Protein AF-A0A2N8K9J3-F1 (afdb_monomer)

Foldseek 3Di:
DDPVVVVVVVVVVVVVVVVLVCCLAPPALVDWGQDPVGTDHRPNVVVNVVVVVVCVVCPCPVVVVVVVVVVVVVVVVVVVVVVVVVVVVVVVVVVVVVVVVVVCVVVVVVVVVVVVVVVVVVVVLVVQQPDDPDCVPVPQWDWDQDPVNRHIDTDGQPWQWKKWAWAADPVRPDIDIDIDRPDDDDNVRGPDMDTDGSWDWDQDPNDTDIDD

Mean predicted aligned error: 13.0 Å

pLDDT: mean 92.21, std 6.37, range [63.03, 98.75]

Radius of gyration: 64.45 Å; Cα contacts (8 Å, |Δi|>4): 180; chains: 1; bounding box: 111×45×166 Å

Nearest PDB structures (foldseek):
  4g5a-assembly1_B  TM=2.002E-01  e=5.999E+00  Bacteroides thetaiotaomicron VPI-5482

Secondary structure (DSSP, 8-state):
--HHHHHHHHHHHHHHHHHHHHHHHH--TT-EEEETTEEEE-HHHHHHHHHHHHHHHHTTHHHHHHHHHHHHHHHHHHHHHHHHHHHHHHHHHHHHHHHHHHHHHHHHHHHHHHHHHHHHHHHHHHHHHT--S--TT-TTEEEEE-TTSS-EEEEE----PEEEEEEE-TTSSSEEEEEESSS---GGGSSEEEEESS-EEEEETTEEEEE-

Sequence (212 aa):
MSLQTDLHQAVAQVTADSALLHTIVHGTAAQTVTTQGGAVATVAKLLADADARINLAADGLLAQSQAAAQDALTSAELAASEADRAQASADQGVADTTAVLNQVQSSGNQILVDAEDVLQQVIARLLAVGLPDSLIGARGMLLKVKVDESGYELVHTAALPRFYGFALSSDGSELLVTEGRDANFNAQDFLAWTLAEGVTFALHQNALEVQL

Organism: NCBI:txid1389932

InterPro domains:
  IPR058969 Putative phage tail fibre, N-terminal domain [PF26208] (5-50)

Solvent-accessible surface area (backbone atoms only — not comparable to full-atom values): 12106 Å² total; per-residue (Å²): 139,51,74,68,59,54,50,52,52,50,52,52,50,52,52,52,53,47,52,52,50,50,42,30,65,70,35,48,58,86,37,67,45,81,48,99,91,43,78,39,66,7,54,39,17,53,50,50,55,46,51,53,52,50,53,62,70,52,56,62,50,64,60,52,52,50,50,55,51,52,53,50,51,53,52,50,54,51,51,51,56,48,51,55,52,51,50,53,53,50,53,50,52,53,52,52,51,50,52,50,51,53,49,50,52,53,51,52,53,48,52,54,52,52,52,50,53,52,50,52,51,50,52,52,51,51,60,62,28,41,68,71,98,65,72,82,87,49,75,56,48,43,85,40,71,40,96,83,67,67,30,40,41,80,40,80,45,91,41,71,52,32,42,38,33,34,29,64,42,99,82,64,82,44,83,42,80,49,74,52,69,92,68,92,78,64,73,86,76,28,82,44,70,50,68,38,56,53,47,46,80,45,75,58,95,88,39,86,43,80,46,111

Structure (mmC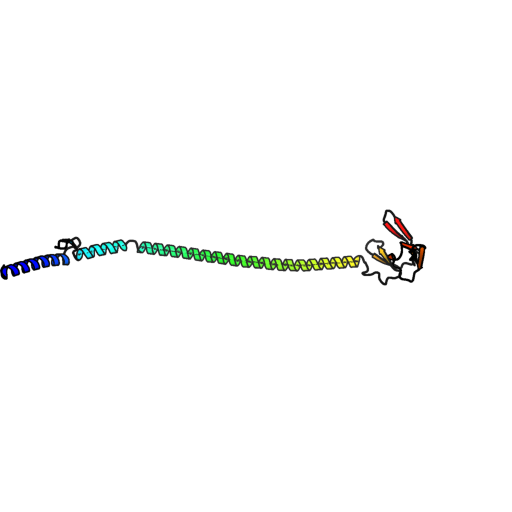IF, N/CA/C/O backbone):
data_AF-A0A2N8K9J3-F1
#
_entry.id   AF-A0A2N8K9J3-F1
#
loop_
_atom_site.group_PDB
_atom_site.id
_atom_site.type_symbol
_atom_site.label_atom_id
_atom_site.label_alt_id
_atom_site.label_comp_id
_atom_s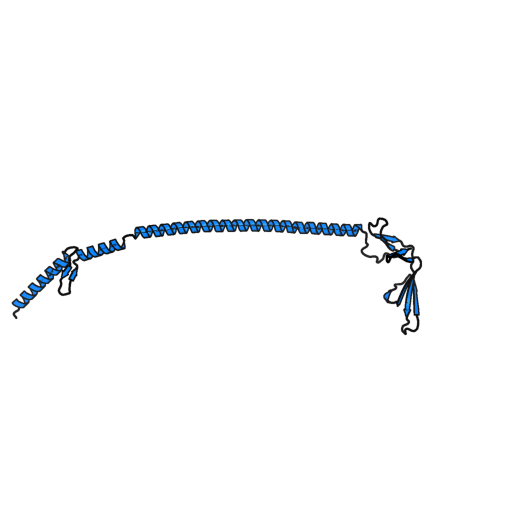ite.label_asym_id
_atom_site.label_entity_id
_atom_site.label_seq_id
_atom_site.pdbx_PDB_ins_code
_atom_site.Cartn_x
_atom_site.Cartn_y
_atom_site.Cartn_z
_atom_site.occupancy
_atom_site.B_iso_or_equiv
_atom_site.auth_seq_id
_atom_site.auth_comp_id
_atom_site.auth_asym_id
_atom_site.auth_atom_id
_atom_site.pdbx_PDB_model_num
ATOM 1 N N . MET A 1 1 ? -29.197 -23.949 105.036 1.00 63.03 1 MET A N 1
ATOM 2 C CA . MET A 1 1 ? -30.196 -23.505 104.041 1.00 63.03 1 MET A CA 1
ATOM 3 C C . MET A 1 1 ? -31.256 -24.585 103.930 1.00 63.03 1 MET A C 1
ATOM 5 O O . MET A 1 1 ? -30.899 -25.748 104.085 1.00 63.03 1 MET A O 1
ATOM 9 N N . SER A 1 2 ? -32.534 -24.225 103.796 1.00 88.50 2 SER A N 1
ATOM 10 C CA . SER A 1 2 ? -33.630 -25.193 103.648 1.00 88.50 2 SER A CA 1
ATOM 11 C C . SER A 1 2 ? -34.074 -25.263 102.185 1.00 88.50 2 SER A C 1
ATOM 13 O O . SER A 1 2 ? -33.990 -24.265 101.473 1.00 88.50 2 SER A O 1
ATOM 15 N N . LEU A 1 3 ? -34.623 -26.407 101.764 1.00 86.94 3 LEU A N 1
ATOM 16 C CA . LEU A 1 3 ? -35.218 -26.602 100.429 1.00 86.94 3 LEU A CA 1
ATOM 17 C C . LEU A 1 3 ? -36.220 -25.501 100.047 1.00 86.94 3 LEU A C 1
ATOM 19 O O . LEU A 1 3 ? -36.344 -25.141 98.881 1.00 86.94 3 LEU A O 1
ATOM 23 N N . GLN A 1 4 ? -36.927 -24.948 101.032 1.00 88.88 4 GLN A N 1
ATOM 24 C CA . GLN A 1 4 ? -37.878 -23.863 100.823 1.00 88.88 4 GLN A CA 1
ATOM 25 C C . GLN A 1 4 ? -37.174 -22.541 100.478 1.00 88.88 4 GLN A C 1
ATOM 27 O O . GLN A 1 4 ? -37.638 -21.816 99.602 1.00 88.88 4 GLN A O 1
ATOM 32 N N . THR A 1 5 ? -36.045 -22.233 101.126 1.00 89.69 5 THR A N 1
ATOM 33 C CA . THR A 1 5 ? -35.224 -21.053 100.810 1.00 89.69 5 THR A CA 1
ATOM 34 C C . THR A 1 5 ? -34.628 -21.153 99.407 1.00 89.69 5 THR A C 1
ATOM 36 O O . THR A 1 5 ? -34.716 -20.191 98.647 1.00 89.69 5 THR A O 1
ATOM 39 N N . ASP A 1 6 ? -34.105 -22.323 99.041 1.00 90.19 6 ASP A N 1
ATOM 40 C CA . ASP A 1 6 ? -33.483 -22.547 97.732 1.00 90.19 6 ASP A CA 1
ATOM 41 C C . ASP A 1 6 ? -34.524 -22.470 96.600 1.00 90.19 6 ASP A C 1
ATOM 43 O O . ASP A 1 6 ? -34.287 -21.844 95.566 1.00 90.19 6 ASP A O 1
ATOM 47 N N . LEU A 1 7 ? -35.725 -23.025 96.817 1.00 91.75 7 LEU A N 1
ATOM 48 C CA . LEU A 1 7 ? -36.831 -22.937 95.860 1.00 91.75 7 LEU A CA 1
ATOM 49 C C . LEU A 1 7 ? -37.307 -21.491 95.664 1.00 91.75 7 LEU A C 1
ATOM 51 O O . LEU A 1 7 ? -37.537 -21.068 94.532 1.00 91.75 7 LEU A O 1
ATOM 55 N N . HIS A 1 8 ? -37.421 -20.711 96.743 1.00 92.75 8 HIS A N 1
ATOM 56 C CA . HIS A 1 8 ? -37.777 -19.294 96.643 1.00 92.75 8 HIS A CA 1
ATOM 57 C C . HIS A 1 8 ? -36.731 -18.484 95.866 1.00 92.75 8 HIS A C 1
ATOM 59 O O . HIS A 1 8 ? -37.106 -17.647 95.045 1.00 92.75 8 HIS A O 1
ATOM 65 N N . GLN A 1 9 ? -35.440 -18.745 96.084 1.00 93.00 9 GLN A N 1
ATOM 66 C CA . GLN A 1 9 ? -34.359 -18.089 95.343 1.00 93.00 9 GLN A CA 1
ATOM 67 C C . GLN A 1 9 ? -34.369 -18.469 93.857 1.00 93.00 9 GLN A C 1
ATOM 69 O O . GLN A 1 9 ? -34.248 -17.592 93.005 1.00 93.00 9 GLN A O 1
ATOM 74 N N . ALA A 1 10 ? -34.591 -19.745 93.534 1.00 93.00 10 ALA A N 1
ATOM 75 C CA . ALA A 1 10 ? -34.689 -20.209 92.152 1.00 93.00 10 ALA A CA 1
ATOM 76 C C . ALA A 1 10 ? -35.885 -19.589 91.409 1.00 93.00 10 ALA A C 1
ATOM 78 O O . ALA A 1 10 ? -35.738 -19.125 90.280 1.00 93.00 10 ALA A O 1
ATOM 79 N N . VAL A 1 11 ? -37.061 -19.520 92.045 1.00 95.38 11 VAL A N 1
ATOM 80 C CA . VAL A 1 11 ? -38.250 -18.880 91.454 1.00 95.38 11 VAL A CA 1
ATOM 81 C C . VAL A 1 11 ? -38.026 -17.383 91.248 1.00 95.38 11 VAL A C 1
ATOM 83 O O . VAL A 1 11 ? -38.392 -16.853 90.198 1.00 95.38 11 VAL A O 1
ATOM 86 N N . ALA A 1 12 ? -37.395 -16.700 92.208 1.00 93.75 12 ALA A N 1
ATOM 87 C CA . ALA A 1 12 ? -37.050 -15.288 92.069 1.00 93.75 12 ALA A CA 1
ATOM 88 C C . ALA A 1 12 ? -36.091 -15.051 90.890 1.00 93.75 12 ALA A C 1
ATOM 90 O O . ALA A 1 12 ? -36.326 -14.145 90.091 1.00 93.75 12 ALA A O 1
ATOM 91 N N . GLN A 1 13 ? -35.076 -15.907 90.734 1.00 92.94 13 GLN A N 1
ATOM 92 C CA . GLN A 1 13 ? -34.130 -15.837 89.622 1.00 92.94 13 GLN A CA 1
ATOM 93 C C . GLN A 1 13 ? -34.813 -16.082 88.269 1.00 92.94 13 GLN A C 1
ATOM 95 O O . GLN A 1 13 ? -34.686 -15.264 87.365 1.00 92.94 13 GLN A O 1
ATOM 100 N N . VAL A 1 14 ? -35.614 -17.145 88.140 1.00 95.00 14 VAL A N 1
ATOM 101 C CA . VAL A 1 14 ? -36.346 -17.453 86.896 1.00 95.00 14 VAL A CA 1
ATOM 102 C C . VAL A 1 14 ? -37.336 -16.346 86.535 1.00 95.00 14 VAL A C 1
ATOM 104 O O . VAL A 1 14 ? -37.491 -16.019 85.360 1.00 95.00 14 VAL A O 1
ATOM 107 N N . THR A 1 15 ? -37.993 -15.742 87.527 1.00 95.50 15 THR A N 1
ATOM 108 C CA . THR A 1 15 ? -38.916 -14.620 87.302 1.00 95.50 15 THR A CA 1
ATOM 109 C C . THR A 1 15 ? -38.166 -13.390 86.789 1.00 95.50 15 THR A C 1
ATOM 111 O O . THR A 1 15 ? -38.611 -12.758 85.831 1.00 95.50 15 THR A O 1
ATOM 114 N N . ALA A 1 16 ? -37.007 -13.079 87.380 1.00 93.44 16 ALA A N 1
ATOM 115 C CA . ALA A 1 16 ? -36.148 -11.986 86.934 1.00 93.44 16 ALA A CA 1
ATOM 116 C C . ALA A 1 16 ? -35.622 -12.218 85.507 1.00 93.44 16 ALA A C 1
ATOM 118 O O . ALA A 1 16 ? -35.751 -11.341 84.653 1.00 93.44 16 ALA A O 1
ATOM 119 N N . ASP A 1 17 ? -35.117 -13.416 85.213 1.00 94.50 17 ASP A N 1
ATOM 120 C CA . ASP A 1 17 ? -34.593 -13.758 83.887 1.00 94.50 17 ASP A CA 1
ATOM 121 C C . ASP A 1 17 ? -35.707 -13.794 82.824 1.00 94.50 17 ASP A C 1
ATOM 123 O O . ASP A 1 17 ? -35.512 -13.328 81.700 1.00 94.50 17 ASP A O 1
ATOM 127 N N . SER A 1 18 ? -36.913 -14.250 83.184 1.00 95.12 18 SER A N 1
ATOM 128 C CA . SER A 1 18 ? -38.083 -14.230 82.292 1.00 95.12 18 SER A CA 1
ATOM 129 C C . SER A 1 18 ? -38.539 -12.807 81.965 1.00 95.12 18 SER A C 1
ATOM 131 O O . SER A 1 18 ? -38.939 -12.541 80.833 1.00 95.12 18 SER A O 1
ATOM 133 N N . ALA A 1 19 ? -38.449 -11.871 82.915 1.00 94.75 19 ALA A N 1
ATOM 134 C CA . ALA A 1 19 ? -38.747 -10.461 82.667 1.00 94.75 19 ALA A CA 1
ATOM 135 C C . ALA A 1 19 ? -37.713 -9.807 81.730 1.00 94.75 19 ALA A C 1
ATOM 137 O O . ALA A 1 19 ? -38.089 -9.034 80.841 1.00 94.75 19 ALA A O 1
ATOM 138 N N . LEU A 1 20 ? -36.426 -10.154 81.869 1.00 95.88 20 LEU A N 1
ATOM 139 C CA . LEU A 1 20 ? -35.382 -9.727 80.931 1.00 95.88 20 LEU A CA 1
ATOM 140 C C . LEU A 1 20 ? -35.647 -10.280 79.527 1.00 95.88 20 LEU A C 1
ATOM 142 O O . LEU A 1 20 ? -35.646 -9.511 78.568 1.00 95.88 20 LEU A O 1
ATOM 146 N N . LEU A 1 21 ? -35.949 -11.578 79.405 1.00 95.62 21 LEU A N 1
ATOM 147 C CA . LEU A 1 21 ? -36.287 -12.204 78.125 1.00 95.62 21 LEU A CA 1
ATOM 148 C C . LEU A 1 21 ? -37.527 -11.565 77.488 1.00 95.62 21 LEU A C 1
ATOM 150 O O . LEU A 1 21 ? -37.503 -11.230 76.306 1.00 95.62 21 LEU A O 1
ATOM 154 N N . HIS A 1 22 ? -38.588 -11.340 78.266 1.00 96.19 22 HIS A N 1
ATOM 155 C CA . HIS A 1 22 ? -39.794 -10.666 77.787 1.00 96.19 22 HIS A CA 1
ATOM 156 C C . HIS A 1 22 ? -39.470 -9.271 77.237 1.00 96.19 22 HIS A C 1
ATOM 158 O O . HIS A 1 22 ? -39.951 -8.901 76.169 1.00 96.19 22 HIS A O 1
ATOM 164 N N . THR A 1 23 ? -38.589 -8.530 77.911 1.00 96.06 23 THR A N 1
ATOM 165 C CA . THR A 1 23 ? -38.146 -7.204 77.461 1.00 96.06 23 THR A CA 1
ATOM 166 C C . THR A 1 23 ? -37.267 -7.283 76.209 1.00 96.06 23 THR A C 1
ATOM 168 O O . THR A 1 23 ? -37.397 -6.447 75.324 1.00 96.06 23 THR A O 1
ATOM 171 N N . ILE A 1 24 ? -36.404 -8.294 76.079 1.00 96.69 24 ILE A N 1
ATOM 172 C CA . ILE A 1 24 ? -35.606 -8.515 74.861 1.00 96.69 24 ILE A CA 1
ATOM 173 C C . ILE A 1 24 ? -36.522 -8.803 73.660 1.00 96.69 24 ILE A C 1
ATOM 175 O O . ILE A 1 24 ? -36.296 -8.268 72.574 1.00 96.69 24 ILE A O 1
ATOM 179 N N . VAL A 1 25 ? -37.569 -9.612 73.848 1.00 97.19 25 VAL A N 1
ATOM 180 C CA . VAL A 1 25 ? -38.487 -10.019 72.770 1.00 97.19 25 VAL A CA 1
ATOM 181 C C . VAL A 1 25 ? -39.491 -8.919 72.409 1.00 97.19 25 VAL A C 1
ATOM 183 O O . VAL A 1 25 ? -39.726 -8.682 71.227 1.00 97.19 25 VAL A O 1
ATOM 186 N N . HIS A 1 26 ? -40.072 -8.240 73.401 1.00 96.50 26 HIS A N 1
ATOM 187 C CA . HIS A 1 26 ? -41.179 -7.289 73.210 1.00 96.50 26 HIS A CA 1
ATOM 188 C C . HIS A 1 26 ? -40.803 -5.821 73.443 1.00 96.50 26 HIS A C 1
ATOM 190 O O . HIS A 1 26 ? -41.671 -4.948 73.419 1.00 96.50 26 HIS A O 1
ATOM 196 N N . GLY A 1 27 ? -39.528 -5.532 73.695 1.00 95.00 27 GLY A N 1
ATOM 197 C CA . GLY A 1 27 ? -39.041 -4.169 73.862 1.00 95.00 27 GLY A CA 1
ATOM 198 C C . GLY A 1 27 ? -39.009 -3.374 72.553 1.00 95.00 27 GLY A C 1
ATOM 199 O O . GLY A 1 27 ? -39.330 -3.869 71.474 1.00 95.00 27 GLY A O 1
ATOM 200 N N . THR A 1 28 ? -38.629 -2.102 72.643 1.00 97.12 28 THR A N 1
ATOM 201 C CA . THR A 1 28 ? -38.776 -1.142 71.532 1.00 97.12 28 THR A CA 1
ATOM 202 C C . THR A 1 28 ? -37.587 -1.140 70.567 1.00 97.12 28 THR A C 1
ATOM 204 O O . THR A 1 28 ? -36.519 -1.664 70.878 1.00 97.12 28 THR A O 1
ATOM 207 N N . ALA A 1 29 ? -37.737 -0.482 69.411 1.00 96.25 29 ALA A N 1
ATOM 208 C CA . ALA A 1 29 ? -36.708 -0.362 68.369 1.00 96.25 29 ALA A CA 1
ATOM 209 C C . ALA A 1 29 ? -35.451 0.446 68.765 1.00 96.25 29 ALA A C 1
ATOM 211 O O . ALA A 1 29 ? -34.459 0.439 68.045 1.00 96.25 29 ALA A O 1
ATOM 212 N N . ALA A 1 30 ? -35.462 1.134 69.909 1.00 95.62 30 ALA A N 1
ATOM 213 C CA . ALA A 1 30 ? -34.301 1.868 70.423 1.00 95.62 30 ALA A CA 1
ATOM 214 C C . ALA A 1 30 ? -33.690 1.216 71.673 1.00 95.62 30 ALA A C 1
ATOM 216 O O . ALA A 1 30 ? -32.680 1.690 72.189 1.00 95.62 30 ALA A O 1
ATOM 217 N N . GLN A 1 31 ? -34.307 0.148 72.181 1.00 96.56 31 GLN A N 1
ATOM 218 C CA . GLN A 1 31 ? -34.028 -0.363 73.512 1.00 96.56 31 GLN A CA 1
ATOM 219 C C . GLN A 1 31 ? -32.893 -1.390 73.527 1.00 96.56 31 GLN A C 1
ATOM 221 O O . GLN A 1 31 ? -32.781 -2.276 72.679 1.00 96.56 31 GLN A O 1
ATOM 226 N N . THR A 1 32 ? -32.086 -1.293 74.575 1.00 95.88 32 THR A N 1
ATOM 227 C CA . THR A 1 32 ? -31.108 -2.292 74.999 1.00 95.88 32 THR A CA 1
ATOM 228 C C . THR A 1 32 ? -31.461 -2.733 76.414 1.00 95.88 32 THR A C 1
ATOM 230 O O . THR A 1 32 ? -31.874 -1.928 77.248 1.00 95.88 32 THR A O 1
ATOM 233 N N . VAL A 1 33 ? -31.316 -4.025 76.682 1.00 96.38 33 VAL A N 1
ATOM 234 C CA . VAL A 1 33 ? -31.577 -4.648 77.978 1.00 96.38 33 VAL A CA 1
ATOM 235 C C . VAL A 1 33 ? -30.242 -5.038 78.596 1.00 96.38 33 VAL A C 1
ATOM 237 O O . VAL A 1 33 ? -29.467 -5.780 77.994 1.00 96.38 33 VAL A O 1
ATOM 240 N N . THR A 1 34 ? -29.952 -4.539 79.795 1.00 95.50 34 THR A N 1
ATOM 241 C CA . THR A 1 34 ? -28.749 -4.929 80.536 1.00 95.50 34 THR A CA 1
ATOM 242 C C . THR A 1 34 ? -28.967 -6.298 81.164 1.00 95.50 34 THR A C 1
ATOM 244 O O . THR A 1 34 ? -29.823 -6.466 82.028 1.00 95.50 34 THR A O 1
ATOM 247 N N . THR A 1 35 ? -28.181 -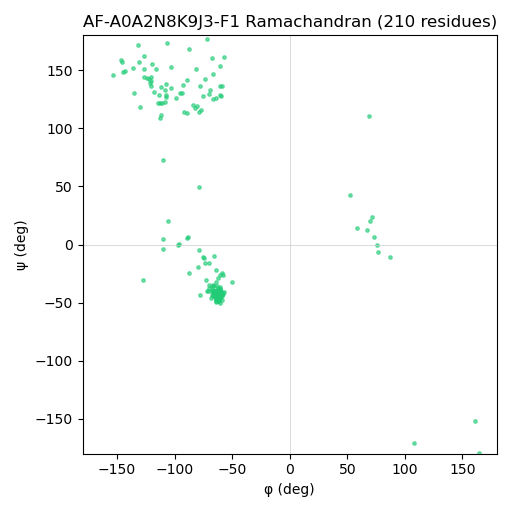7.275 80.732 1.00 92.50 35 THR A N 1
ATOM 248 C CA . THR A 1 35 ? -28.138 -8.626 81.298 1.00 92.50 35 THR A CA 1
ATOM 249 C C . THR A 1 35 ? -26.855 -8.810 82.112 1.00 92.50 35 THR A C 1
ATOM 251 O O . THR A 1 35 ? -25.960 -7.963 82.081 1.00 92.50 35 THR A O 1
ATOM 254 N N . GLN A 1 36 ? -26.721 -9.939 82.810 1.00 88.69 36 GLN A N 1
ATOM 255 C CA . GLN A 1 36 ? -25.484 -10.290 83.523 1.00 88.69 36 GLN A CA 1
ATOM 256 C C . GLN A 1 36 ? -24.273 -10.418 82.576 1.00 88.69 36 GLN A C 1
ATOM 258 O O . GLN A 1 36 ? -23.141 -10.193 82.991 1.00 88.69 36 GLN A O 1
ATOM 263 N N . GLY A 1 37 ? -24.515 -10.736 81.297 1.00 90.44 37 GLY A N 1
ATOM 264 C CA . GLY A 1 37 ? -23.500 -10.796 80.241 1.00 90.44 37 GLY A CA 1
ATOM 265 C C . GLY A 1 37 ? -23.266 -9.470 79.505 1.00 90.44 37 GLY A C 1
ATOM 266 O O . GLY A 1 37 ? -22.529 -9.452 78.524 1.00 90.44 37 GLY A O 1
ATOM 267 N N . GLY A 1 38 ? -23.890 -8.371 79.944 1.00 93.94 38 GLY A N 1
ATOM 268 C CA . GLY A 1 38 ? -23.813 -7.058 79.301 1.00 93.94 38 GLY A CA 1
ATOM 269 C C . GLY A 1 38 ? -25.099 -6.651 78.577 1.00 93.94 38 GLY A C 1
ATOM 270 O O . GLY A 1 38 ? -26.154 -7.270 78.732 1.00 93.94 38 GLY A O 1
ATOM 271 N N . ALA A 1 39 ? -25.027 -5.559 77.815 1.00 96.19 39 ALA A N 1
ATOM 272 C CA . ALA A 1 39 ? -26.173 -5.010 77.098 1.00 96.19 39 ALA A CA 1
ATOM 273 C C . ALA A 1 39 ? -26.518 -5.852 75.861 1.00 96.19 39 ALA A C 1
ATOM 275 O O . ALA A 1 39 ? -25.670 -6.090 75.004 1.00 96.19 39 ALA A O 1
ATOM 276 N N . VAL A 1 40 ? -27.782 -6.252 75.751 1.00 96.19 40 VAL A N 1
ATOM 277 C CA . VAL A 1 40 ? -28.327 -7.007 74.619 1.00 96.19 40 VAL A CA 1
ATOM 278 C C . VAL A 1 40 ? -29.416 -6.170 73.957 1.00 96.19 40 VAL A C 1
ATOM 280 O O . VAL A 1 40 ? -30.275 -5.609 74.638 1.00 96.19 40 VAL A O 1
ATOM 283 N N . ALA A 1 41 ? -29.375 -6.038 72.633 1.00 96.69 41 ALA A N 1
ATOM 284 C CA . ALA A 1 41 ? -30.424 -5.343 71.891 1.00 96.69 41 ALA A CA 1
ATOM 285 C C . ALA A 1 41 ? -31.745 -6.120 71.964 1.00 96.69 41 ALA A C 1
ATOM 287 O O . ALA A 1 41 ? -31.753 -7.352 71.980 1.00 96.69 41 ALA A O 1
ATOM 288 N N . THR A 1 42 ? -32.867 -5.406 71.972 1.00 97.88 42 THR A N 1
ATOM 289 C CA . THR A 1 42 ? -34.167 -6.042 71.733 1.00 97.88 42 THR A CA 1
ATOM 290 C C . THR A 1 42 ? -34.252 -6.542 70.289 1.00 97.88 42 THR A C 1
ATOM 292 O O . THR A 1 42 ? -33.535 -6.066 69.403 1.00 97.88 42 THR A O 1
ATOM 295 N N . VAL A 1 43 ? -35.172 -7.470 70.020 1.00 97.69 43 VAL A N 1
ATOM 296 C CA . VAL A 1 43 ? -35.435 -7.955 68.654 1.00 97.69 43 VAL A CA 1
ATOM 297 C C . VAL A 1 43 ? -35.838 -6.797 67.734 1.00 97.69 43 VAL A C 1
ATOM 299 O O . VAL A 1 43 ? -35.326 -6.683 66.622 1.00 97.69 43 VAL A O 1
ATOM 302 N N . ALA A 1 44 ? -36.691 -5.890 68.219 1.00 97.31 44 ALA A N 1
ATOM 303 C CA . ALA A 1 44 ? -37.120 -4.716 67.463 1.00 97.31 44 ALA A CA 1
ATOM 304 C C . ALA A 1 44 ? -35.950 -3.784 67.111 1.00 97.31 44 ALA A C 1
ATOM 306 O O . ALA A 1 44 ? -35.899 -3.265 65.997 1.00 97.31 44 ALA A O 1
ATOM 307 N N . LYS A 1 45 ? -34.996 -3.583 68.033 1.00 97.06 45 LYS A N 1
ATOM 308 C CA . LYS A 1 45 ? -33.809 -2.763 67.769 1.00 97.06 45 LYS A CA 1
ATOM 309 C C . LYS A 1 45 ? -32.904 -3.399 66.722 1.00 97.06 45 LYS A C 1
ATOM 311 O O . LYS A 1 45 ? -32.450 -2.707 65.818 1.00 97.06 45 LYS A O 1
ATOM 316 N N . LEU A 1 46 ? -32.668 -4.708 66.819 1.00 96.88 46 LEU A N 1
ATOM 317 C CA . LEU A 1 46 ? -31.848 -5.426 65.844 1.00 96.88 46 LEU A CA 1
ATOM 318 C C . LEU A 1 46 ? -32.415 -5.297 64.422 1.00 96.88 46 LEU A C 1
ATOM 320 O O . LEU A 1 46 ? -31.653 -5.040 63.493 1.00 96.88 46 LEU A O 1
ATOM 324 N N . LEU A 1 47 ? -33.735 -5.449 64.259 1.00 96.50 47 LEU A N 1
ATOM 325 C CA . LEU A 1 47 ? -34.406 -5.276 62.966 1.00 96.50 47 LEU A CA 1
ATOM 326 C C . LEU A 1 47 ? -34.297 -3.833 62.459 1.00 96.50 47 LEU A C 1
ATOM 328 O O . LEU A 1 47 ? -33.909 -3.631 61.315 1.00 96.50 47 LEU A O 1
ATOM 332 N N . ALA A 1 48 ? -34.561 -2.837 63.309 1.00 96.38 48 ALA A N 1
ATOM 333 C CA . ALA A 1 48 ? -34.471 -1.430 62.917 1.00 96.38 48 ALA A CA 1
ATOM 334 C C . ALA A 1 48 ? -33.047 -1.029 62.492 1.00 96.38 48 ALA A C 1
ATOM 336 O O . ALA A 1 48 ? -32.860 -0.363 61.472 1.00 96.38 48 ALA A O 1
ATOM 337 N N . ASP A 1 49 ? -32.034 -1.472 63.241 1.00 96.12 49 ASP A N 1
ATOM 338 C CA . ASP A 1 49 ? -30.631 -1.229 62.908 1.00 96.12 49 ASP A CA 1
ATOM 339 C C . ASP A 1 49 ? -30.237 -1.967 61.605 1.00 96.12 49 ASP A C 1
ATOM 341 O O . ASP A 1 49 ? -29.453 -1.445 60.808 1.00 96.12 49 ASP A O 1
ATOM 345 N N . ALA A 1 50 ? -30.785 -3.163 61.349 1.00 96.06 50 ALA A N 1
ATOM 346 C CA . ALA A 1 50 ? -30.569 -3.904 60.104 1.00 96.06 50 ALA A CA 1
ATOM 347 C C . ALA A 1 50 ? -31.223 -3.219 58.891 1.00 96.06 50 ALA A C 1
ATOM 349 O O . ALA A 1 50 ? -30.553 -3.044 57.873 1.00 96.06 50 ALA A O 1
ATOM 350 N N . ASP A 1 51 ? -32.472 -2.770 59.010 1.00 95.44 51 ASP A N 1
ATOM 351 C CA . ASP A 1 51 ? -33.185 -2.039 57.956 1.00 95.44 51 ASP A CA 1
ATOM 352 C C . ASP A 1 51 ? -32.463 -0.738 57.598 1.00 95.44 51 ASP A C 1
ATOM 354 O O . ASP A 1 51 ? -32.261 -0.432 56.422 1.00 95.44 51 ASP A O 1
ATOM 358 N N . ALA A 1 52 ? -31.999 0.012 58.603 1.00 94.31 52 ALA A N 1
ATOM 359 C CA . ALA A 1 52 ? -31.219 1.227 58.385 1.00 94.31 52 ALA A CA 1
ATOM 360 C C . ALA A 1 52 ? -29.925 0.941 57.607 1.00 94.31 52 ALA A C 1
ATOM 362 O O . ALA A 1 52 ? -29.597 1.656 56.660 1.00 94.31 52 ALA A O 1
ATOM 363 N N . ARG A 1 53 ? -29.206 -0.131 57.965 1.00 94.44 53 ARG A N 1
ATOM 364 C 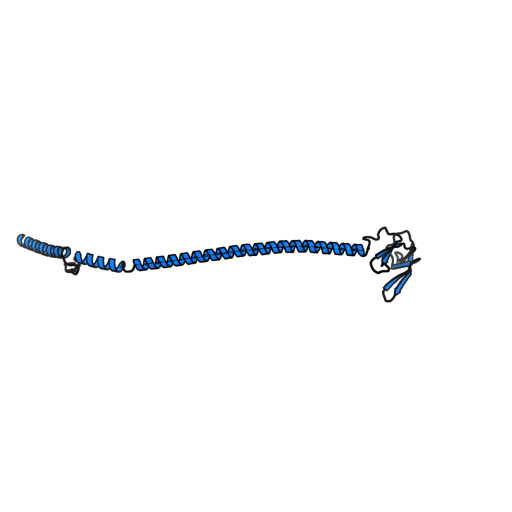CA . ARG A 1 53 ? -27.983 -0.548 57.262 1.00 94.44 53 ARG A CA 1
ATOM 365 C C . ARG A 1 53 ? -28.254 -0.978 55.823 1.00 94.44 53 ARG A C 1
ATOM 367 O O . ARG A 1 53 ? -27.470 -0.625 54.948 1.00 94.44 53 ARG A O 1
ATOM 374 N N . ILE A 1 54 ? -29.327 -1.732 55.581 1.00 93.44 54 ILE A N 1
ATOM 375 C CA . ILE A 1 54 ? -29.712 -2.182 54.237 1.00 93.44 54 ILE A CA 1
ATOM 376 C C . ILE A 1 54 ? -30.067 -0.981 53.365 1.00 93.44 54 ILE A C 1
ATOM 378 O O . ILE A 1 54 ? -29.540 -0.861 52.264 1.00 93.44 54 ILE A O 1
ATOM 382 N N . ASN A 1 55 ? -30.897 -0.068 53.867 1.00 90.50 55 ASN A N 1
ATOM 383 C CA . ASN A 1 55 ? -31.312 1.109 53.110 1.00 90.50 55 ASN A CA 1
ATOM 384 C C . ASN A 1 55 ? -30.136 2.044 52.819 1.00 90.50 55 ASN A C 1
ATOM 386 O O . ASN A 1 55 ? -30.018 2.524 51.699 1.00 90.50 55 ASN A O 1
ATOM 390 N N . LEU A 1 56 ? -29.226 2.240 53.780 1.00 90.19 56 LEU A N 1
ATOM 391 C CA . LEU A 1 56 ? -28.011 3.028 53.564 1.00 90.19 56 LEU A CA 1
ATOM 392 C C . LEU A 1 56 ? -27.079 2.386 52.524 1.00 90.19 56 LEU A C 1
ATOM 394 O O . LEU A 1 56 ? -26.493 3.092 51.714 1.00 90.19 56 LEU A O 1
ATOM 398 N N . ALA A 1 57 ? -26.934 1.057 52.535 1.00 88.88 57 ALA A N 1
ATOM 399 C CA . ALA A 1 57 ? -26.110 0.341 51.558 1.00 88.88 57 ALA A CA 1
ATOM 400 C C . ALA A 1 57 ? -26.751 0.281 50.160 1.00 88.88 57 ALA A C 1
ATOM 402 O O . ALA A 1 57 ? -26.038 0.217 49.161 1.00 88.88 57 ALA A O 1
ATOM 403 N N . ALA A 1 58 ? -28.083 0.271 50.089 1.00 92.56 58 ALA A N 1
ATOM 404 C CA . ALA A 1 58 ? -28.837 0.305 48.840 1.00 92.56 58 ALA A CA 1
ATOM 405 C C . ALA A 1 58 ? -28.943 1.718 48.246 1.00 92.56 58 ALA A C 1
ATOM 407 O O . ALA A 1 58 ? -29.216 1.857 47.048 1.00 92.56 58 ALA A O 1
ATOM 408 N N . ASP A 1 59 ? -28.726 2.752 49.062 1.00 90.50 59 ASP A N 1
ATOM 409 C CA . ASP A 1 59 ? -28.804 4.139 48.628 1.00 90.50 59 ASP A CA 1
ATOM 410 C C . ASP A 1 59 ? -27.793 4.415 47.506 1.00 90.50 59 ASP A C 1
ATOM 412 O O . ASP A 1 59 ? -26.611 4.078 47.578 1.00 90.50 59 ASP A O 1
ATOM 416 N N . GLY A 1 60 ? -28.284 4.982 46.408 1.00 88.12 60 GLY A N 1
ATOM 417 C CA . GLY A 1 60 ? -27.475 5.289 45.231 1.00 88.12 60 GLY A CA 1
ATOM 418 C C . GLY A 1 60 ? -27.106 4.115 44.308 1.00 88.12 60 GLY A C 1
ATOM 419 O O . GLY A 1 60 ? -26.601 4.387 43.219 1.00 88.12 60 GLY A O 1
ATOM 420 N N . LEU A 1 61 ? -27.392 2.842 44.633 1.00 94.50 61 LEU A N 1
ATOM 421 C CA . LEU A 1 61 ? -27.068 1.708 43.737 1.00 94.50 61 LEU A CA 1
ATOM 422 C C . LEU A 1 61 ? -27.769 1.801 42.375 1.00 94.50 61 LEU A C 1
ATOM 424 O O . LEU A 1 61 ? -27.177 1.480 41.341 1.00 94.50 61 LEU A O 1
ATOM 428 N N . LEU A 1 62 ? -29.023 2.266 42.362 1.00 90.38 62 LEU A N 1
ATOM 429 C CA . LEU A 1 62 ? -29.769 2.484 41.122 1.00 90.38 62 LEU A CA 1
ATOM 430 C C . LEU A 1 62 ? -29.100 3.564 40.261 1.00 90.38 62 LEU A C 1
ATOM 432 O O . LEU A 1 62 ? -28.908 3.355 39.067 1.00 90.38 62 LEU A O 1
ATOM 436 N N . ALA A 1 63 ? -28.699 4.679 40.874 1.00 92.62 63 ALA A N 1
ATOM 437 C CA . ALA A 1 63 ? -28.026 5.770 40.176 1.00 92.62 63 ALA A CA 1
ATOM 438 C C . ALA A 1 63 ? -26.662 5.327 39.617 1.00 92.62 63 ALA A C 1
ATOM 440 O O . ALA A 1 63 ? -26.349 5.616 38.465 1.00 92.62 63 ALA A O 1
ATOM 441 N N . GLN A 1 64 ? -25.882 4.562 40.390 1.00 96.19 64 GLN A N 1
ATOM 442 C CA . GLN A 1 64 ? -24.609 3.991 39.931 1.00 96.19 64 GLN A CA 1
ATOM 443 C C . GLN A 1 64 ? -24.806 3.025 38.758 1.00 96.19 64 GLN A C 1
ATOM 445 O O . GLN A 1 64 ? -24.069 3.087 37.778 1.00 96.19 64 GLN A O 1
ATOM 450 N N . SER A 1 65 ? -25.826 2.163 38.826 1.00 96.75 65 SER A N 1
ATOM 451 C CA . SER A 1 65 ? -26.135 1.214 37.749 1.00 96.75 65 SER A CA 1
ATOM 452 C C . SER A 1 65 ? -26.573 1.928 36.468 1.00 96.75 65 SER A C 1
ATOM 454 O O . SER A 1 65 ? -26.168 1.537 35.377 1.00 96.75 65 SER A O 1
ATOM 456 N N . GLN A 1 66 ? -27.367 2.996 36.588 1.00 96.75 66 GLN A N 1
ATOM 457 C CA . GLN A 1 66 ? -27.775 3.827 35.452 1.00 96.75 66 GLN A CA 1
ATOM 458 C C . GLN A 1 66 ? -26.584 4.554 34.819 1.00 96.75 66 GLN A C 1
ATOM 460 O O . GLN A 1 66 ? -26.465 4.556 33.596 1.00 96.75 66 GLN A O 1
ATOM 465 N N . ALA A 1 67 ? -25.682 5.114 35.631 1.00 97.31 67 ALA A N 1
ATOM 466 C CA . ALA A 1 67 ? -24.462 5.752 35.140 1.00 97.31 67 ALA A CA 1
ATOM 467 C C . ALA A 1 67 ? -23.562 4.748 34.400 1.00 97.31 67 ALA A C 1
ATOM 469 O O . ALA A 1 67 ? -23.199 4.982 33.252 1.00 97.31 67 ALA A O 1
ATOM 470 N N . ALA A 1 68 ? -23.303 3.581 34.998 1.00 98.06 68 ALA A N 1
ATOM 471 C CA . ALA A 1 68 ? -22.502 2.532 34.369 1.00 98.06 68 ALA A CA 1
ATOM 472 C C . ALA A 1 68 ? -23.117 2.029 33.048 1.00 98.06 68 ALA A C 1
ATOM 474 O O . ALA A 1 68 ? -22.394 1.768 32.087 1.00 98.06 68 ALA A O 1
ATOM 475 N N . ALA A 1 69 ? -24.448 1.915 32.975 1.00 98.25 69 ALA A N 1
ATOM 476 C CA . ALA A 1 69 ? -25.144 1.548 31.743 1.00 98.25 69 ALA A CA 1
ATOM 477 C C . ALA A 1 69 ? -25.006 2.626 30.654 1.00 98.25 69 ALA A C 1
ATOM 479 O O . ALA A 1 69 ? -24.791 2.294 29.488 1.00 98.25 69 ALA A O 1
ATOM 480 N N . GLN A 1 70 ? -25.089 3.907 31.025 1.00 98.19 70 GLN A N 1
ATOM 481 C CA . GLN A 1 70 ? -24.915 5.022 30.094 1.00 98.19 70 GLN A CA 1
ATOM 482 C C . GLN A 1 70 ? -23.474 5.115 29.569 1.00 98.19 70 GLN A C 1
ATOM 484 O O . GLN A 1 70 ? -23.262 5.343 28.375 1.00 98.19 70 GLN A O 1
ATOM 489 N N . ASP A 1 71 ? -22.485 4.891 30.432 1.00 98.38 71 ASP A N 1
ATOM 490 C CA . ASP A 1 71 ? -21.072 4.859 30.048 1.00 98.38 71 ASP A CA 1
ATOM 491 C C . ASP A 1 71 ? -20.786 3.695 29.087 1.00 98.38 71 ASP A C 1
ATOM 493 O O . ASP A 1 71 ? -20.090 3.861 28.080 1.00 98.38 71 ASP A O 1
ATOM 497 N N . ALA A 1 72 ? -21.369 2.519 29.351 1.00 98.44 72 ALA A N 1
ATOM 498 C CA . ALA A 1 72 ? -21.264 1.359 28.470 1.00 98.44 72 ALA A CA 1
ATOM 499 C C . ALA A 1 72 ? -21.911 1.608 27.097 1.00 98.44 72 ALA A C 1
ATOM 501 O O . ALA A 1 72 ? -21.317 1.259 26.077 1.00 98.44 72 ALA A O 1
ATOM 502 N N . LEU A 1 73 ? -23.087 2.248 27.060 1.00 98.56 73 LEU A N 1
ATOM 503 C CA . LEU A 1 73 ? -23.750 2.637 25.812 1.00 98.56 73 LEU A CA 1
ATOM 504 C C . LEU A 1 73 ? -22.870 3.592 24.997 1.00 98.56 73 LEU A C 1
ATOM 506 O O . LEU A 1 73 ? -22.583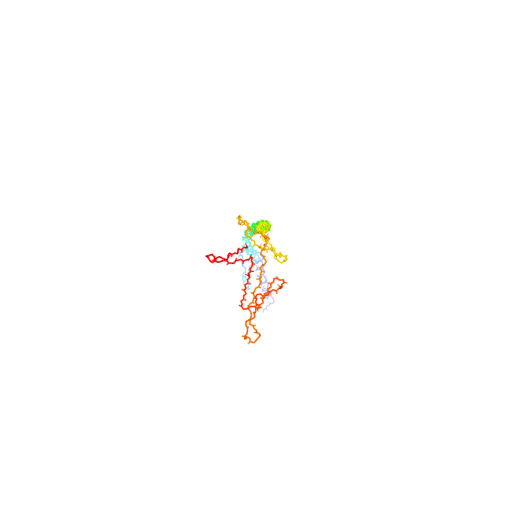 3.325 23.833 1.00 98.56 73 LEU A O 1
ATOM 510 N N . THR A 1 74 ? -22.369 4.648 25.638 1.00 98.44 74 THR A N 1
ATOM 511 C CA . THR A 1 74 ? -21.488 5.640 25.001 1.00 98.44 74 THR A CA 1
ATOM 512 C C . THR A 1 74 ? -20.222 4.979 24.446 1.00 98.44 74 THR A C 1
ATOM 514 O O . THR A 1 74 ? -19.801 5.250 23.323 1.00 98.44 74 THR A O 1
ATOM 517 N N . SER A 1 75 ? -19.626 4.057 25.207 1.00 98.31 75 SER A N 1
ATOM 518 C CA . SER A 1 75 ? -18.437 3.312 24.775 1.00 98.31 75 SER A CA 1
ATOM 519 C C . SER A 1 75 ? -18.717 2.435 23.549 1.00 98.31 75 SER A C 1
ATOM 521 O O . SER A 1 75 ? -17.884 2.354 22.646 1.00 98.31 75 SER A O 1
ATOM 523 N N . ALA A 1 76 ? -19.890 1.798 23.492 1.00 98.56 76 ALA A N 1
ATOM 524 C CA . ALA A 1 76 ? -20.308 0.978 22.358 1.00 98.56 76 ALA A CA 1
ATOM 525 C C . ALA A 1 76 ? -20.554 1.815 21.089 1.00 98.56 76 ALA A C 1
ATOM 527 O O . ALA A 1 76 ? -20.128 1.419 20.006 1.00 98.56 76 ALA A O 1
ATOM 528 N N . GLU A 1 77 ? -21.180 2.987 21.216 1.00 98.44 77 GLU A N 1
ATOM 529 C CA . GLU A 1 77 ? -21.406 3.919 20.100 1.00 98.44 77 GLU A CA 1
ATOM 530 C C . GLU A 1 77 ? -20.089 4.456 19.518 1.00 98.44 77 GLU A C 1
ATOM 532 O O . GLU A 1 77 ? -19.919 4.524 18.295 1.00 98.44 77 GLU A O 1
ATOM 537 N N . LEU A 1 78 ? -19.124 4.781 20.385 1.00 98.62 78 LEU A N 1
ATOM 538 C CA . LEU A 1 78 ? -17.782 5.187 19.966 1.00 98.62 78 LEU A CA 1
ATOM 539 C C . LEU A 1 78 ? -17.053 4.057 19.231 1.00 98.62 78 LEU A C 1
ATOM 541 O O . LEU A 1 78 ? -16.454 4.302 18.183 1.00 98.62 78 LEU A O 1
ATOM 545 N N . ALA A 1 79 ? -17.131 2.827 19.745 1.00 98.62 79 ALA A N 1
ATOM 546 C CA . ALA A 1 79 ? -16.520 1.662 19.112 1.00 98.62 79 ALA A CA 1
ATOM 547 C C . ALA A 1 79 ? -17.135 1.362 17.734 1.00 98.62 79 ALA A C 1
ATOM 549 O O . ALA A 1 79 ? -16.397 1.092 16.789 1.00 98.62 79 ALA A O 1
ATOM 550 N N . ALA A 1 80 ? -18.461 1.465 17.594 1.00 98.56 80 ALA A N 1
ATOM 551 C CA . ALA A 1 80 ? -19.141 1.308 16.308 1.00 98.56 80 ALA A CA 1
ATOM 552 C C . ALA A 1 80 ? -18.696 2.382 15.301 1.00 98.56 80 ALA A C 1
ATOM 554 O O . ALA A 1 80 ? -18.302 2.065 14.182 1.00 98.56 80 ALA A O 1
ATOM 555 N N . SER A 1 81 ? -18.639 3.643 15.738 1.00 98.56 81 SER A N 1
ATOM 556 C CA . SER A 1 81 ? -18.189 4.757 14.895 1.00 98.56 81 SER A CA 1
ATOM 557 C C . SER A 1 81 ? -16.718 4.638 14.476 1.00 98.56 81 SER A C 1
ATOM 559 O O . SER A 1 81 ? -16.325 5.133 13.420 1.00 98.56 81 SER A O 1
ATOM 561 N N . GLU A 1 82 ? -15.865 4.047 15.318 1.00 98.50 82 GLU A N 1
ATOM 562 C CA . GLU A 1 82 ? -14.470 3.752 14.969 1.00 98.50 82 GLU A CA 1
ATOM 563 C C . GLU A 1 82 ? -14.372 2.596 13.968 1.00 98.50 82 GLU A C 1
ATOM 565 O O . GLU A 1 82 ? -13.591 2.679 13.023 1.00 98.50 82 GLU A O 1
ATOM 570 N N . ALA A 1 83 ? -15.195 1.554 14.122 1.00 98.62 83 ALA A N 1
ATOM 571 C CA . ALA A 1 83 ? -15.258 0.448 13.171 1.00 98.62 83 ALA A CA 1
ATOM 572 C C . ALA A 1 83 ? -15.685 0.922 11.771 1.00 98.62 83 ALA A C 1
ATOM 574 O O . ALA A 1 83 ? -15.042 0.559 10.786 1.00 98.62 83 ALA A O 1
ATOM 575 N N . ASP A 1 84 ? -16.686 1.802 11.683 1.00 98.62 84 ASP A N 1
ATOM 576 C CA . ASP A 1 84 ? -17.127 2.391 10.412 1.00 98.62 84 ASP A CA 1
ATOM 577 C C . ASP A 1 84 ? -16.015 3.222 9.750 1.00 98.62 84 ASP A C 1
ATOM 579 O O . ASP A 1 84 ? -15.782 3.129 8.542 1.00 98.62 84 ASP A O 1
ATOM 583 N N . ARG A 1 85 ? -15.271 4.005 10.545 1.00 98.56 85 ARG A N 1
ATOM 584 C CA . ARG A 1 85 ? -14.123 4.787 10.054 1.00 98.56 85 ARG A CA 1
ATOM 585 C C . ARG A 1 85 ? -12.983 3.892 9.568 1.00 98.56 85 ARG A C 1
ATOM 587 O O . ARG A 1 85 ? -12.390 4.180 8.527 1.00 98.56 85 ARG A O 1
ATOM 594 N N . ALA A 1 86 ? -12.691 2.807 10.283 1.00 98.62 86 ALA A N 1
ATOM 595 C CA . ALA A 1 86 ? -11.685 1.832 9.878 1.00 98.62 86 ALA A CA 1
ATOM 596 C C . ALA A 1 86 ? -12.073 1.131 8.565 1.00 98.62 86 ALA A C 1
ATOM 598 O O . ALA A 1 86 ? -11.229 1.005 7.676 1.00 98.62 86 ALA A O 1
ATOM 599 N N . GLN A 1 87 ? -13.345 0.749 8.410 1.00 98.75 87 GLN A N 1
ATOM 600 C CA . GLN A 1 87 ? -13.864 0.151 7.179 1.00 98.75 87 GLN A CA 1
ATOM 601 C C . GLN A 1 87 ? -13.751 1.118 5.993 1.00 98.75 87 GLN A C 1
ATOM 603 O O . GLN A 1 87 ? -13.196 0.752 4.961 1.00 98.75 87 GLN A O 1
ATOM 608 N N . ALA A 1 88 ? -14.180 2.373 6.156 1.00 98.62 88 ALA A N 1
ATOM 609 C CA . ALA A 1 88 ? -14.083 3.381 5.099 1.00 98.62 88 ALA A CA 1
ATOM 610 C C . ALA A 1 88 ? -12.628 3.647 4.667 1.00 98.62 88 ALA A C 1
ATOM 612 O O . ALA A 1 88 ? -12.344 3.793 3.479 1.00 98.62 88 ALA A O 1
ATOM 613 N N . SER A 1 89 ? -11.693 3.676 5.623 1.00 98.62 89 SER A N 1
ATOM 614 C CA . SER A 1 89 ? -10.258 3.809 5.339 1.00 98.62 89 SER A CA 1
ATOM 615 C C . SER A 1 89 ? -9.715 2.608 4.552 1.00 98.62 89 SER A C 1
ATOM 617 O O . SER A 1 89 ? -8.958 2.780 3.596 1.00 98.62 89 SER A O 1
ATOM 619 N N . ALA A 1 90 ? -10.139 1.390 4.907 1.00 98.69 90 ALA A N 1
ATOM 620 C CA . ALA A 1 90 ? -9.763 0.178 4.184 1.00 98.69 90 ALA A CA 1
ATOM 621 C C . ALA A 1 90 ? -10.304 0.180 2.744 1.00 98.69 90 ALA A C 1
ATOM 623 O O . ALA A 1 90 ? -9.549 -0.094 1.810 1.00 98.69 90 ALA A O 1
ATOM 624 N N . ASP A 1 91 ? -11.572 0.554 2.554 1.00 98.62 91 ASP A N 1
ATOM 625 C CA . ASP A 1 91 ? -12.201 0.642 1.232 1.00 98.62 91 ASP A CA 1
ATOM 626 C C . ASP A 1 91 ? -11.505 1.682 0.341 1.00 98.62 91 ASP A C 1
ATOM 628 O O . ASP A 1 91 ? -11.221 1.411 -0.830 1.00 98.62 91 ASP A O 1
ATOM 632 N N . GLN A 1 92 ? -11.139 2.840 0.905 1.00 98.62 92 GLN A N 1
ATOM 633 C CA . GLN A 1 92 ? -10.347 3.846 0.196 1.00 98.62 92 GLN A CA 1
ATOM 634 C C . GLN A 1 92 ? -8.965 3.306 -0.194 1.00 98.62 92 GLN A C 1
ATOM 636 O O . GLN A 1 92 ? -8.544 3.466 -1.338 1.00 98.62 92 GLN A O 1
ATOM 641 N N . GLY A 1 93 ? -8.279 2.603 0.713 1.00 98.62 93 GLY A N 1
ATOM 642 C CA . GLY A 1 93 ? -6.979 1.994 0.421 1.00 98.62 93 GLY A CA 1
ATOM 643 C C . GLY A 1 93 ? -7.034 0.966 -0.718 1.00 98.62 93 GLY A C 1
ATOM 644 O O . GLY A 1 93 ? -6.118 0.900 -1.545 1.00 98.62 93 GLY A O 1
ATOM 645 N N . VAL A 1 94 ? -8.121 0.193 -0.812 1.00 98.69 94 VAL A N 1
ATOM 646 C CA . VAL A 1 94 ? -8.361 -0.738 -1.929 1.00 98.69 94 VAL A CA 1
ATOM 647 C C . VAL A 1 94 ? -8.592 0.017 -3.241 1.00 98.69 94 VAL A C 1
ATOM 649 O O . VAL A 1 94 ? -8.027 -0.365 -4.273 1.00 98.69 94 VAL A O 1
ATOM 652 N N . ALA A 1 95 ? -9.380 1.095 -3.215 1.00 98.62 95 ALA A N 1
ATOM 653 C CA . ALA A 1 95 ? -9.631 1.932 -4.387 1.00 98.62 95 ALA A CA 1
ATOM 654 C C . ALA A 1 95 ? -8.337 2.574 -4.915 1.00 98.62 95 ALA A C 1
ATOM 656 O O . ALA A 1 95 ? -8.042 2.471 -6.108 1.00 98.62 95 ALA A O 1
ATOM 657 N N . ASP A 1 96 ? -7.525 3.146 -4.023 1.00 98.69 96 ASP A N 1
ATOM 658 C CA . ASP A 1 96 ? -6.239 3.762 -4.360 1.00 98.69 96 ASP A CA 1
ATOM 659 C C . ASP A 1 96 ? -5.271 2.732 -4.950 1.00 98.69 96 ASP A C 1
ATOM 661 O O . ASP A 1 96 ? -4.672 2.959 -6.003 1.00 98.69 96 ASP A O 1
ATOM 665 N N . THR A 1 97 ? -5.166 1.557 -4.321 1.00 98.62 97 THR A N 1
ATOM 666 C CA . THR A 1 97 ? -4.311 0.467 -4.815 1.00 98.62 97 THR A CA 1
ATOM 667 C C . THR A 1 97 ? -4.742 0.017 -6.211 1.00 98.62 97 THR A C 1
ATOM 669 O O . THR A 1 97 ? -3.903 -0.172 -7.091 1.00 98.62 97 THR A O 1
ATOM 672 N N . THR A 1 98 ? -6.048 -0.105 -6.450 1.00 98.62 98 THR A N 1
ATOM 673 C CA . THR A 1 98 ? -6.595 -0.469 -7.765 1.00 98.62 98 THR A CA 1
ATOM 674 C C . THR A 1 98 ? -6.283 0.598 -8.817 1.00 98.62 98 THR A C 1
ATOM 676 O O . THR A 1 98 ? -5.869 0.265 -9.928 1.00 98.62 98 THR A O 1
ATOM 679 N N . ALA A 1 99 ? -6.416 1.882 -8.472 1.00 98.69 99 ALA A N 1
ATOM 680 C CA . ALA A 1 99 ? -6.073 2.985 -9.365 1.00 98.69 99 ALA A CA 1
ATOM 681 C C . ALA A 1 99 ? -4.581 2.975 -9.737 1.00 98.69 99 ALA A C 1
ATOM 683 O O . ALA A 1 99 ? -4.238 3.097 -10.915 1.00 98.69 99 ALA A O 1
ATOM 684 N N . VAL A 1 100 ? -3.696 2.754 -8.759 1.00 98.62 100 VAL A N 1
ATOM 685 C CA . VAL A 1 100 ? -2.249 2.633 -8.992 1.00 98.62 100 VAL A CA 1
ATOM 686 C C . VAL A 1 100 ? -1.932 1.436 -9.888 1.00 98.62 100 VAL A C 1
ATOM 688 O O . VAL A 1 100 ? -1.158 1.581 -10.832 1.00 98.62 100 VAL A O 1
ATOM 691 N N . LEU A 1 101 ? -2.544 0.271 -9.651 1.00 98.62 101 LEU A N 1
ATOM 692 C CA . LEU A 1 101 ? -2.338 -0.915 -10.489 1.00 98.62 101 LEU A CA 1
ATOM 693 C C . LEU A 1 101 ? -2.749 -0.666 -11.945 1.00 98.62 101 LEU A C 1
ATOM 695 O O . LEU A 1 101 ? -1.980 -0.984 -12.854 1.00 98.62 101 LEU A O 1
ATOM 699 N N . ASN A 1 102 ? -3.904 -0.036 -12.170 1.00 98.56 102 ASN A N 1
ATOM 700 C CA . ASN A 1 102 ? -4.361 0.327 -13.513 1.00 98.56 102 ASN A CA 1
ATOM 701 C C . ASN A 1 102 ? -3.392 1.305 -14.195 1.00 98.56 102 ASN A C 1
ATOM 703 O O . ASN A 1 102 ? -3.057 1.134 -15.369 1.00 98.56 102 ASN A O 1
ATOM 707 N N . GLN A 1 103 ? -2.890 2.299 -13.456 1.00 98.50 103 GLN A N 1
ATOM 708 C CA . GLN A 1 103 ? -1.912 3.250 -13.980 1.00 98.50 103 GLN A CA 1
ATOM 709 C C . GLN A 1 103 ? -0.594 2.560 -14.348 1.00 98.50 103 GLN A C 1
ATOM 711 O O . GLN A 1 103 ? -0.051 2.815 -15.419 1.00 98.50 103 GLN A O 1
ATOM 716 N N . VAL A 1 104 ? -0.083 1.671 -13.492 1.00 98.50 104 VAL A N 1
ATOM 717 C CA . VAL A 1 104 ? 1.151 0.914 -13.751 1.00 98.50 104 VAL A CA 1
ATOM 718 C C . VAL A 1 104 ? 0.999 0.026 -14.984 1.00 98.50 104 VAL A C 1
ATOM 720 O O . VAL A 1 104 ? 1.899 0.003 -15.818 1.00 98.50 104 VAL A O 1
ATOM 723 N N . GLN A 1 105 ? -0.137 -0.660 -15.142 1.00 98.38 105 GLN A N 1
ATOM 724 C CA . GLN A 1 105 ? -0.418 -1.468 -16.332 1.00 98.38 105 GLN A CA 1
ATOM 725 C C . GLN A 1 105 ? -0.452 -0.615 -17.604 1.00 98.38 105 GLN A C 1
ATOM 727 O O . GLN A 1 105 ? 0.183 -0.969 -18.597 1.00 98.38 105 GLN A O 1
ATOM 732 N N . SER A 1 106 ? -1.140 0.529 -17.568 1.00 98.38 106 SER A N 1
ATOM 733 C CA . SER A 1 106 ? -1.200 1.448 -18.708 1.00 98.38 106 SER A CA 1
ATOM 734 C C . SER A 1 106 ? 0.181 1.994 -19.068 1.00 98.38 106 SER A C 1
ATOM 736 O O . SER A 1 106 ? 0.575 1.942 -20.230 1.00 98.38 106 SER A O 1
ATOM 738 N N . SER A 1 107 ? 0.934 2.488 -18.081 1.00 98.25 107 SER A N 1
ATOM 739 C CA . SER A 1 107 ? 2.288 3.010 -18.288 1.00 98.25 107 SER A CA 1
ATOM 740 C C . SER A 1 107 ? 3.242 1.926 -18.793 1.00 98.25 107 SER A C 1
ATOM 742 O O . SER A 1 107 ? 4.034 2.181 -19.692 1.00 98.25 107 SER A O 1
ATOM 744 N N . GLY A 1 108 ? 3.157 0.708 -18.250 1.00 98.38 108 GLY A N 1
ATOM 745 C CA . GLY A 1 108 ? 3.969 -0.426 -18.688 1.00 98.38 108 GLY A CA 1
ATOM 746 C C . GLY A 1 108 ? 3.707 -0.796 -20.147 1.00 98.38 108 GLY A C 1
ATOM 747 O O . GLY A 1 108 ? 4.650 -0.953 -20.918 1.00 98.38 108 GLY A O 1
ATOM 748 N N . ASN A 1 109 ? 2.436 -0.854 -20.552 1.00 98.00 109 ASN A N 1
ATOM 749 C CA . ASN A 1 109 ? 2.066 -1.090 -21.947 1.00 98.00 109 ASN A CA 1
ATOM 750 C C . ASN A 1 109 ? 2.554 0.037 -22.865 1.00 98.00 109 ASN A C 1
ATOM 752 O O . ASN A 1 109 ? 3.057 -0.247 -23.949 1.00 98.00 109 ASN A O 1
ATOM 756 N N . GLN A 1 110 ? 2.455 1.296 -22.428 1.00 98.25 110 GLN A N 1
ATOM 757 C CA . GLN A 1 110 ? 2.940 2.432 -23.209 1.00 98.25 110 GLN A CA 1
ATOM 758 C C . GLN A 1 110 ? 4.458 2.372 -23.417 1.00 98.25 110 GLN A C 1
ATOM 760 O O . GLN A 1 110 ? 4.911 2.561 -24.536 1.00 98.25 110 GLN A O 1
ATOM 765 N N . ILE A 1 111 ? 5.236 2.016 -22.388 1.00 98.31 111 ILE A N 1
ATOM 766 C CA . ILE A 1 111 ? 6.695 1.848 -22.513 1.00 98.31 111 ILE A CA 1
ATOM 767 C C . ILE A 1 111 ? 7.045 0.787 -23.562 1.00 98.31 111 ILE A C 1
ATOM 769 O O . ILE A 1 111 ? 7.991 0.974 -24.321 1.00 98.31 111 ILE A O 1
ATOM 773 N N . LEU A 1 112 ? 6.303 -0.324 -23.615 1.00 98.06 112 LEU A N 1
ATOM 774 C CA . LEU A 1 112 ? 6.534 -1.364 -24.622 1.00 98.06 112 LEU A CA 1
ATOM 775 C C . LEU A 1 112 ? 6.226 -0.865 -26.038 1.00 98.06 112 LEU A C 1
ATOM 777 O O . LEU A 1 112 ? 6.987 -1.153 -26.957 1.00 98.06 112 LEU A O 1
ATOM 781 N N . VAL A 1 113 ? 5.144 -0.100 -26.205 1.00 98.31 113 VAL A N 1
ATOM 782 C CA . VAL A 1 113 ? 4.791 0.527 -27.489 1.00 98.31 113 VAL A CA 1
ATOM 783 C C . VAL A 1 113 ? 5.855 1.540 -27.910 1.00 98.31 113 VAL A C 1
ATOM 785 O O . VAL A 1 113 ? 6.326 1.490 -29.043 1.00 98.31 113 VAL A O 1
ATOM 788 N N . ASP A 1 114 ? 6.279 2.412 -26.996 1.00 98.31 114 ASP A N 1
ATOM 789 C CA . ASP A 1 114 ? 7.299 3.428 -27.258 1.00 98.31 114 ASP A CA 1
ATOM 790 C C . ASP A 1 114 ? 8.651 2.782 -27.603 1.00 98.31 114 ASP A C 1
ATOM 792 O O . ASP A 1 114 ? 9.352 3.231 -28.508 1.00 98.31 114 ASP A O 1
ATOM 796 N N . ALA A 1 115 ? 9.024 1.701 -26.910 1.00 98.19 115 ALA A N 1
ATOM 797 C CA . ALA A 1 115 ? 10.255 0.966 -27.188 1.00 98.19 115 ALA A CA 1
ATOM 798 C C . ALA A 1 115 ? 10.235 0.300 -28.573 1.00 98.19 115 ALA A C 1
ATOM 800 O O . ALA A 1 115 ? 11.248 0.328 -29.275 1.00 98.19 115 ALA A O 1
ATOM 801 N N . GLU A 1 116 ? 9.096 -0.270 -28.972 1.00 97.88 116 GLU A N 1
ATOM 802 C CA . GLU A 1 116 ? 8.911 -0.843 -30.306 1.00 97.88 116 GLU A CA 1
ATOM 803 C C . GLU A 1 116 ? 8.994 0.241 -31.393 1.00 97.88 116 GLU A C 1
ATOM 805 O O . GLU A 1 116 ? 9.695 0.052 -32.386 1.00 97.88 116 GLU A O 1
ATOM 810 N N . ASP A 1 117 ? 8.369 1.405 -31.187 1.00 98.25 117 ASP A N 1
ATOM 811 C CA . ASP A 1 117 ? 8.445 2.536 -32.125 1.00 98.25 117 ASP A CA 1
ATOM 812 C C . ASP A 1 117 ? 9.887 3.045 -32.289 1.00 98.25 117 ASP A C 1
ATOM 814 O O . ASP A 1 117 ? 10.381 3.213 -33.407 1.00 98.25 117 ASP A O 1
ATOM 818 N N . VAL A 1 118 ? 10.621 3.195 -31.180 1.00 98.12 118 VAL A N 1
ATOM 819 C CA . VAL A 1 118 ? 12.043 3.568 -31.210 1.00 98.12 118 VAL A CA 1
ATOM 820 C C . VAL A 1 118 ? 12.871 2.526 -31.962 1.00 98.12 118 VAL A C 1
ATOM 822 O O . VAL A 1 118 ? 13.710 2.897 -32.788 1.00 98.12 118 VAL A O 1
ATOM 825 N N . LEU A 1 119 ? 12.650 1.231 -31.719 1.00 97.31 119 LEU A N 1
ATOM 826 C CA . LEU A 1 119 ? 13.363 0.165 -32.423 1.00 97.31 119 LEU A CA 1
ATOM 827 C C . LEU A 1 119 ? 13.088 0.217 -33.930 1.00 97.31 119 LEU A C 1
ATOM 829 O O . LEU A 1 119 ? 14.029 0.190 -34.728 1.00 97.31 119 LEU A O 1
ATOM 833 N N . GLN A 1 120 ? 11.823 0.349 -34.326 1.00 96.94 120 GLN A N 1
ATOM 834 C CA . GLN A 1 120 ? 11.433 0.474 -35.730 1.00 96.94 120 GLN A CA 1
ATOM 835 C C . GLN A 1 120 ? 12.048 1.717 -36.375 1.00 96.94 120 GLN A C 1
ATOM 837 O O . GLN A 1 120 ? 12.553 1.644 -37.497 1.00 96.94 120 GLN A O 1
ATOM 842 N N . GLN A 1 121 ? 12.098 2.840 -35.656 1.00 96.75 121 GLN A N 1
ATOM 843 C CA . GLN A 1 121 ? 12.743 4.059 -36.128 1.00 96.75 121 GLN A CA 1
ATOM 844 C C . GLN A 1 121 ? 14.255 3.874 -36.320 1.00 96.75 121 GLN A C 1
ATOM 846 O O . GLN A 1 121 ? 14.807 4.347 -37.316 1.00 96.75 121 GLN A O 1
ATOM 851 N N . VAL A 1 122 ? 14.938 3.189 -35.398 1.00 94.88 122 VAL A N 1
ATOM 852 C CA . VAL A 1 122 ? 16.372 2.882 -35.520 1.00 94.88 122 VAL A CA 1
ATOM 853 C C . VAL A 1 122 ? 16.625 1.973 -36.720 1.00 94.88 122 VAL A C 1
ATOM 855 O O . VAL A 1 122 ? 17.491 2.287 -37.535 1.00 94.88 122 VAL A O 1
ATOM 858 N N . ILE A 1 123 ? 15.844 0.902 -36.878 1.00 92.19 123 ILE A N 1
ATOM 859 C CA . ILE A 1 123 ? 15.949 -0.010 -38.026 1.00 92.19 123 ILE A CA 1
ATOM 860 C C . ILE A 1 123 ? 15.729 0.754 -39.334 1.00 92.19 123 ILE A C 1
ATOM 862 O O . ILE A 1 123 ? 16.545 0.653 -40.249 1.00 92.19 123 ILE A O 1
ATOM 866 N N . ALA A 1 124 ? 14.677 1.572 -39.416 1.00 92.69 124 ALA A N 1
ATOM 867 C CA . ALA A 1 124 ? 14.384 2.372 -40.600 1.00 92.69 124 ALA A CA 1
ATOM 868 C C . ALA A 1 124 ? 15.528 3.339 -40.938 1.00 92.69 124 ALA A C 1
ATOM 870 O O . ALA A 1 124 ? 15.886 3.478 -42.106 1.00 92.69 124 ALA A O 1
ATOM 871 N N . ARG A 1 125 ? 16.142 3.972 -39.930 1.00 90.62 125 ARG A N 1
ATOM 872 C CA . ARG A 1 125 ? 17.311 4.844 -40.124 1.00 90.62 125 ARG A CA 1
ATOM 873 C C . ARG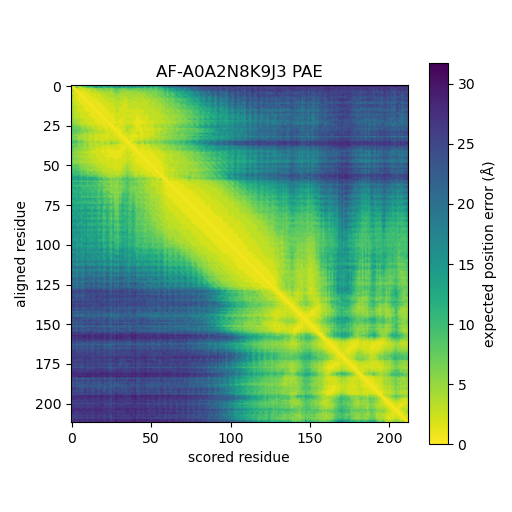 A 1 125 ? 18.531 4.064 -40.609 1.00 90.62 125 ARG A C 1
ATOM 875 O O . ARG A 1 125 ? 19.177 4.517 -41.545 1.00 90.62 125 ARG A O 1
ATOM 882 N N . LEU A 1 126 ? 18.833 2.898 -40.034 1.00 88.19 126 LEU A N 1
ATOM 883 C CA . LEU A 1 126 ? 19.948 2.055 -40.491 1.00 88.19 126 LEU A CA 1
ATOM 884 C C . LEU A 1 126 ? 19.762 1.623 -41.952 1.00 88.19 126 LEU A C 1
ATOM 886 O O . LEU A 1 126 ? 20.682 1.763 -42.757 1.00 88.19 126 LEU A O 1
ATOM 890 N N . LEU A 1 127 ? 18.556 1.172 -42.306 1.00 87.69 127 LEU A N 1
ATOM 891 C CA . LEU A 1 127 ? 18.216 0.787 -43.676 1.00 87.69 127 LEU A CA 1
ATOM 892 C C . LEU A 1 127 ? 18.295 1.975 -44.644 1.00 87.69 127 LEU A C 1
ATOM 894 O O . LEU A 1 127 ? 18.816 1.828 -45.748 1.00 87.69 127 LEU A O 1
ATOM 898 N N . ALA A 1 128 ? 17.822 3.156 -44.237 1.00 89.44 128 ALA A N 1
ATOM 899 C CA . ALA A 1 128 ? 17.863 4.362 -45.065 1.00 89.44 128 ALA A CA 1
ATOM 900 C C . ALA A 1 128 ? 19.298 4.807 -45.392 1.00 89.44 128 ALA A C 1
ATOM 902 O O . ALA A 1 128 ? 19.564 5.254 -46.510 1.00 89.44 128 ALA A O 1
ATOM 903 N N . VAL A 1 129 ? 20.228 4.641 -44.445 1.00 90.56 129 VAL A N 1
ATOM 904 C CA . VAL A 1 129 ? 21.644 4.989 -44.634 1.00 90.56 129 VAL A CA 1
ATOM 905 C C . VAL A 1 129 ? 22.360 3.971 -45.544 1.00 90.56 129 VAL A C 1
ATOM 907 O O . VAL A 1 129 ? 23.405 4.289 -46.104 1.00 90.56 129 VAL A O 1
ATOM 910 N N . GLY A 1 130 ? 21.792 2.784 -45.789 1.00 86.00 130 GLY A N 1
ATOM 911 C CA . GLY A 1 130 ? 22.254 1.869 -46.842 1.00 86.00 130 GLY A CA 1
ATOM 912 C C . GLY A 1 130 ? 23.600 1.184 -46.575 1.00 86.00 130 GLY A C 1
ATOM 913 O O . GLY A 1 130 ? 24.272 0.779 -47.525 1.00 86.00 130 GLY A O 1
ATOM 914 N N . LEU A 1 131 ? 24.020 1.053 -45.309 1.00 88.56 131 LEU A N 1
ATOM 915 C CA . LEU A 1 131 ? 25.210 0.265 -44.971 1.00 88.56 131 LEU A CA 1
ATOM 916 C C . LEU A 1 131 ? 24.924 -1.229 -45.182 1.00 88.56 131 LEU A C 1
ATOM 918 O O . LEU A 1 131 ? 23.942 -1.732 -44.638 1.00 88.56 131 LEU A O 1
ATOM 922 N N . PRO A 1 132 ? 25.780 -1.960 -45.912 1.00 86.50 132 PRO A N 1
ATOM 923 C CA . PRO A 1 132 ? 25.677 -3.410 -45.990 1.00 86.50 132 PRO A CA 1
ATOM 924 C C . PRO A 1 132 ? 26.153 -4.067 -44.685 1.00 86.50 132 PRO A C 1
ATOM 926 O O . PRO A 1 132 ? 27.169 -3.664 -44.118 1.00 86.50 132 PRO A O 1
ATOM 929 N N . ASP A 1 133 ? 25.481 -5.143 -44.263 1.00 85.00 133 ASP A N 1
ATOM 930 C CA . ASP A 1 133 ? 25.858 -5.932 -43.074 1.00 85.00 133 ASP A CA 1
ATOM 931 C C . ASP A 1 133 ? 27.227 -6.625 -43.221 1.00 85.00 133 ASP A C 1
ATOM 933 O O . ASP A 1 133 ? 27.875 -6.992 -42.240 1.00 85.00 133 ASP A O 1
ATOM 937 N N . SER A 1 134 ? 27.680 -6.830 -44.461 1.00 86.88 134 SER A N 1
ATOM 938 C CA . SER A 1 134 ? 28.993 -7.383 -44.773 1.00 86.88 134 SER A CA 1
ATOM 939 C C . SER A 1 134 ? 29.481 -6.925 -46.145 1.00 86.88 134 SER A C 1
ATOM 941 O O . SER A 1 134 ? 28.704 -6.808 -47.090 1.00 86.88 134 SER A O 1
ATOM 943 N N . LEU A 1 135 ? 30.795 -6.733 -46.267 1.00 85.75 135 LEU A N 1
ATOM 944 C CA . LEU A 1 135 ? 31.485 -6.531 -47.547 1.00 85.75 135 LEU A CA 1
ATOM 945 C C . LEU A 1 135 ? 32.115 -7.827 -48.085 1.00 85.75 135 LEU A C 1
ATOM 947 O O . LEU A 1 135 ? 32.721 -7.834 -49.158 1.00 85.75 135 LEU A O 1
ATOM 951 N N . ILE A 1 136 ? 31.987 -8.943 -47.358 1.00 84.50 136 ILE A N 1
ATOM 952 C CA . ILE A 1 136 ? 32.514 -10.238 -47.795 1.00 84.50 136 ILE A CA 1
ATOM 953 C C . ILE A 1 136 ? 31.784 -10.660 -49.075 1.00 84.50 136 ILE A C 1
ATOM 955 O O . ILE A 1 136 ? 30.560 -10.714 -49.123 1.00 84.50 136 ILE A O 1
ATOM 959 N N . GLY A 1 137 ? 32.547 -10.970 -50.125 1.00 80.75 137 GLY A N 1
ATOM 960 C CA . GLY A 1 137 ? 32.002 -11.364 -51.428 1.00 80.75 137 GLY A CA 1
ATOM 961 C C . GLY A 1 137 ? 31.691 -10.201 -52.377 1.00 80.75 137 GLY A C 1
ATOM 962 O O . GLY A 1 137 ? 31.532 -10.450 -53.570 1.00 80.75 137 GLY A O 1
ATOM 963 N N . ALA A 1 138 ? 31.722 -8.943 -51.916 1.00 85.25 138 ALA A N 1
ATOM 964 C CA . ALA A 1 138 ? 31.570 -7.744 -52.750 1.00 85.25 138 ALA A CA 1
ATOM 965 C C . ALA A 1 138 ? 32.878 -7.386 -53.495 1.00 85.25 138 ALA A C 1
ATOM 967 O O . ALA A 1 138 ? 33.376 -6.263 -53.436 1.00 85.25 138 ALA A O 1
ATOM 968 N N . ARG A 1 139 ? 33.487 -8.373 -54.168 1.00 80.94 139 ARG A N 1
ATOM 969 C CA . ARG A 1 139 ? 34.750 -8.199 -54.905 1.00 80.94 139 ARG A CA 1
ATOM 970 C C . ARG A 1 139 ? 34.582 -7.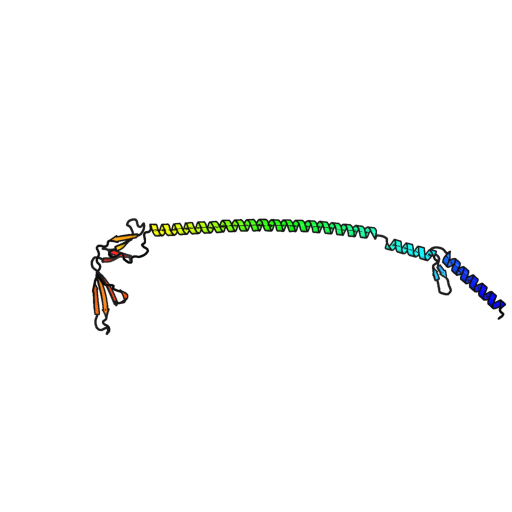154 -56.010 1.00 80.94 139 ARG A C 1
ATOM 972 O O . ARG A 1 139 ? 33.591 -7.181 -56.732 1.00 80.94 139 ARG A O 1
ATOM 979 N N . GLY A 1 140 ? 35.564 -6.265 -56.160 1.00 81.19 140 GLY A N 1
ATOM 980 C CA . GLY A 1 140 ? 35.502 -5.190 -57.156 1.00 81.19 140 GLY A CA 1
ATOM 981 C C . GLY A 1 140 ? 34.465 -4.108 -56.836 1.00 81.19 140 GLY A C 1
ATOM 982 O O . GLY A 1 140 ? 34.062 -3.372 -57.735 1.00 81.19 140 GLY A O 1
ATOM 983 N N . MET A 1 141 ? 34.038 -4.004 -55.573 1.00 86.38 141 MET A N 1
ATOM 984 C CA . MET A 1 141 ? 33.180 -2.930 -55.077 1.00 86.38 141 MET A CA 1
ATOM 985 C C . MET A 1 141 ? 33.911 -2.099 -54.020 1.00 86.38 141 MET A C 1
ATOM 987 O O . MET A 1 141 ? 34.744 -2.617 -53.277 1.00 86.38 141 MET A O 1
ATOM 991 N N . LEU A 1 142 ? 33.552 -0.822 -53.917 1.00 84.56 142 LEU A N 1
ATOM 992 C CA . LEU A 1 142 ? 33.933 0.057 -52.814 1.00 84.56 142 LEU A CA 1
ATOM 993 C C . LEU A 1 142 ? 32.679 0.644 -52.175 1.00 84.56 142 LEU A C 1
ATOM 995 O O . LEU A 1 142 ? 31.712 0.953 -52.869 1.00 84.56 142 LEU A O 1
ATOM 999 N N . LEU A 1 143 ? 32.699 0.798 -50.852 1.00 89.00 143 LEU A N 1
ATOM 1000 C CA . LEU A 1 143 ? 31.644 1.502 -50.133 1.00 89.00 143 LEU A CA 1
ATOM 1001 C C . LEU A 1 143 ? 31.921 3.004 -50.212 1.00 89.00 143 LEU A C 1
ATOM 1003 O O . LEU A 1 143 ? 32.949 3.475 -49.725 1.00 89.00 143 LEU A O 1
ATOM 1007 N N . LYS A 1 144 ? 31.013 3.749 -50.837 1.00 86.00 144 LYS A N 1
ATOM 1008 C CA . LYS A 1 144 ? 31.137 5.188 -51.070 1.00 86.00 144 LYS A CA 1
ATOM 1009 C C . LYS A 1 144 ? 29.976 5.921 -50.404 1.00 86.00 144 LYS A C 1
ATOM 1011 O O . LYS A 1 144 ? 28.855 5.422 -50.403 1.00 86.00 144 LYS A O 1
ATOM 1016 N N . VAL A 1 145 ? 30.236 7.111 -49.866 1.00 89.75 145 VAL A N 1
ATOM 1017 C CA . VAL A 1 145 ? 29.176 8.041 -49.449 1.00 89.75 145 VAL A CA 1
ATOM 1018 C C . VAL A 1 145 ? 28.466 8.577 -50.697 1.00 89.75 145 VAL A C 1
ATOM 1020 O O . VAL A 1 145 ? 29.117 8.973 -51.670 1.00 89.75 145 VAL A O 1
ATOM 1023 N N . LYS A 1 146 ? 27.132 8.579 -50.685 1.00 88.56 146 LYS A N 1
ATOM 1024 C CA . LYS A 1 146 ? 26.315 9.134 -51.770 1.00 88.56 146 LYS A CA 1
ATOM 1025 C C . LYS A 1 146 ? 26.611 10.623 -51.958 1.00 88.56 146 LYS A C 1
ATOM 1027 O O . LYS A 1 146 ? 26.985 11.320 -51.021 1.00 88.56 146 LYS A O 1
ATOM 1032 N N . VAL A 1 147 ? 26.403 11.127 -53.173 1.00 87.69 147 VAL A N 1
ATOM 1033 C CA . VAL A 1 147 ? 26.677 12.537 -53.522 1.00 87.69 147 VAL A CA 1
ATOM 1034 C C . VAL A 1 147 ? 25.823 13.522 -52.714 1.00 87.69 147 VAL A C 1
ATOM 1036 O O . VAL A 1 147 ? 26.254 14.640 -52.465 1.00 87.69 147 VAL A O 1
ATOM 1039 N N . ASP A 1 148 ? 24.627 13.107 -52.300 1.00 90.12 148 ASP A N 1
ATOM 1040 C CA . ASP A 1 148 ? 23.715 13.888 -51.461 1.00 90.12 148 ASP A CA 1
ATOM 1041 C C . ASP A 1 148 ? 23.947 13.692 -49.953 1.00 90.12 148 ASP A C 1
ATOM 1043 O O . ASP A 1 148 ? 23.147 14.166 -49.150 1.00 90.12 148 ASP A O 1
ATOM 1047 N N . GLU A 1 149 ? 25.003 12.959 -49.575 1.00 87.56 149 GLU A N 1
ATOM 1048 C CA . GLU A 1 149 ? 25.374 12.628 -48.193 1.00 87.56 149 GLU A CA 1
ATOM 1049 C C . GLU A 1 149 ? 24.280 11.876 -47.408 1.00 87.56 149 GLU A C 1
ATOM 1051 O O . GLU A 1 149 ? 24.366 11.721 -46.191 1.00 87.56 149 GLU A O 1
ATOM 1056 N N . SER A 1 150 ? 23.264 11.342 -48.096 1.00 89.06 150 SER A N 1
ATOM 1057 C CA . SER A 1 150 ? 22.123 10.664 -47.463 1.00 89.06 150 SER A CA 1
ATOM 1058 C C . SER A 1 150 ? 22.452 9.269 -46.921 1.00 89.06 150 SER A C 1
ATOM 1060 O O . SER A 1 150 ? 21.647 8.669 -46.208 1.00 89.06 150 SER A O 1
ATOM 1062 N N . GLY A 1 151 ? 23.620 8.724 -47.265 1.00 91.19 151 GLY A N 1
ATOM 1063 C CA . GLY A 1 151 ? 24.059 7.404 -46.836 1.00 91.19 151 GLY A CA 1
ATOM 1064 C C . GLY A 1 151 ? 25.175 6.851 -47.707 1.00 91.19 151 GLY A C 1
ATOM 1065 O O . GLY A 1 151 ? 25.952 7.601 -48.296 1.00 91.19 151 GLY A O 1
ATOM 1066 N N . TYR A 1 152 ? 25.240 5.529 -47.798 1.00 92.12 152 TYR A N 1
ATOM 1067 C CA . TYR A 1 152 ? 26.291 4.799 -48.487 1.00 92.12 152 TYR A CA 1
ATOM 1068 C C . TYR A 1 152 ? 25.724 3.959 -49.628 1.00 92.12 152 TYR A C 1
ATOM 1070 O O . TYR A 1 152 ? 24.551 3.581 -49.643 1.00 92.12 152 TYR A O 1
ATOM 1078 N N . GLU A 1 153 ? 26.575 3.679 -50.601 1.00 90.75 153 GLU A N 1
ATOM 1079 C CA . GLU A 1 153 ? 26.292 2.792 -51.717 1.00 90.75 153 GLU A CA 1
ATOM 1080 C C . GLU A 1 153 ? 27.546 1.996 -52.084 1.00 90.75 153 GLU A C 1
ATOM 1082 O O . GLU A 1 153 ? 28.678 2.461 -51.918 1.00 90.75 153 GLU A O 1
ATOM 1087 N N . LEU A 1 154 ? 27.346 0.776 -52.579 1.00 90.44 154 LEU A N 1
ATOM 1088 C CA . LEU A 1 154 ? 28.421 0.007 -53.187 1.00 90.44 154 LEU A CA 1
ATOM 1089 C C . LEU A 1 154 ? 28.570 0.436 -54.642 1.00 90.44 154 LEU A C 1
ATOM 1091 O O . LEU A 1 154 ? 27.653 0.265 -55.444 1.00 90.44 154 LEU A O 1
ATOM 1095 N N . VAL A 1 155 ? 29.747 0.942 -54.990 1.00 87.81 155 VAL A N 1
ATOM 1096 C CA . VAL A 1 155 ? 30.093 1.312 -56.363 1.00 87.81 155 VAL A CA 1
ATOM 1097 C C . VAL A 1 155 ? 31.086 0.315 -56.938 1.00 87.81 155 VAL A C 1
ATOM 1099 O O . VAL A 1 155 ? 32.023 -0.098 -56.254 1.00 87.81 155 VAL A O 1
ATOM 1102 N N . HIS A 1 156 ? 30.889 -0.070 -58.200 1.00 86.25 156 HIS A N 1
ATOM 1103 C CA . HIS A 1 156 ? 31.895 -0.837 -58.925 1.00 86.25 156 HIS A CA 1
ATOM 1104 C C . HIS A 1 156 ? 33.174 -0.018 -59.018 1.00 86.25 156 HIS A C 1
ATOM 1106 O O . HIS A 1 156 ? 33.152 1.132 -59.460 1.00 86.25 156 HIS A O 1
ATOM 1112 N N . THR A 1 157 ? 34.289 -0.627 -58.635 1.00 79.44 157 THR A N 1
ATOM 1113 C CA . THR A 1 157 ? 35.598 -0.047 -58.879 1.00 79.44 157 THR A CA 1
ATOM 1114 C C . THR A 1 157 ? 36.219 -0.686 -60.112 1.00 79.44 157 THR A C 1
ATOM 1116 O O . THR A 1 157 ? 36.308 -1.908 -60.222 1.00 79.44 157 THR A O 1
ATOM 1119 N N . ALA A 1 158 ? 36.63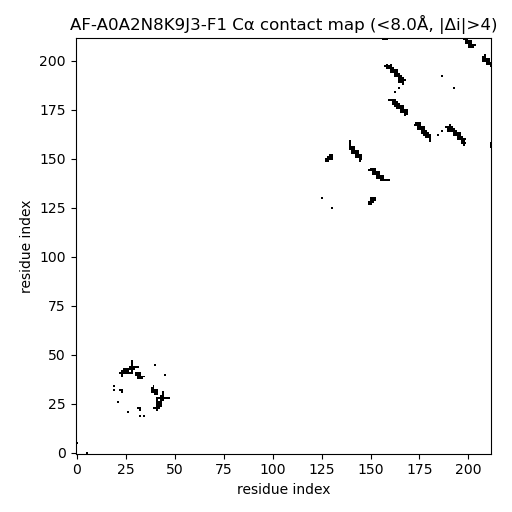3 0.151 -61.064 1.00 72.25 158 ALA A N 1
ATOM 1120 C CA . ALA A 1 158 ? 37.505 -0.274 -62.158 1.00 72.25 158 ALA A CA 1
ATOM 1121 C C . ALA A 1 158 ? 38.957 -0.450 -61.678 1.00 72.25 158 ALA A C 1
ATOM 1123 O O . ALA A 1 158 ? 39.787 -1.001 -62.402 1.00 72.25 158 ALA A O 1
ATOM 1124 N N . ALA A 1 159 ? 39.260 0.004 -60.457 1.00 72.19 159 ALA A N 1
ATOM 1125 C CA . ALA A 1 159 ? 40.545 -0.209 -59.835 1.00 72.19 159 ALA A CA 1
ATOM 1126 C C . ALA A 1 159 ? 40.743 -1.694 -59.538 1.00 72.19 159 ALA A C 1
ATOM 1128 O O . ALA A 1 159 ? 39.957 -2.325 -58.830 1.00 72.19 159 ALA A O 1
ATOM 1129 N N . LEU A 1 160 ? 41.845 -2.234 -60.042 1.00 78.38 160 LEU A N 1
ATOM 1130 C CA . LEU A 1 160 ? 42.341 -3.560 -59.701 1.00 78.38 160 LEU A CA 1
ATOM 1131 C C . LEU A 1 160 ? 43.612 -3.371 -58.871 1.00 78.38 160 LEU A C 1
ATOM 1133 O O . LEU A 1 160 ? 44.698 -3.570 -59.415 1.00 78.38 160 LEU A O 1
ATOM 1137 N N . PRO A 1 161 ? 43.520 -2.933 -57.602 1.00 82.12 161 PRO A N 1
ATOM 1138 C CA . PRO A 1 161 ? 44.701 -2.606 -56.819 1.00 82.12 161 PRO A CA 1
ATOM 1139 C C . PRO A 1 161 ? 45.615 -3.823 -56.695 1.00 82.12 161 PRO A C 1
ATOM 1141 O O . PRO A 1 161 ? 45.163 -4.946 -56.461 1.00 82.12 161 PRO A O 1
ATOM 1144 N N . ARG A 1 162 ? 46.916 -3.598 -56.862 1.00 87.62 162 ARG A N 1
ATOM 1145 C CA . ARG A 1 162 ? 47.950 -4.585 -56.563 1.00 87.62 162 ARG A CA 1
ATOM 1146 C C . ARG A 1 162 ? 48.478 -4.348 -55.163 1.00 87.62 162 ARG A C 1
ATOM 1148 O O . ARG A 1 162 ? 48.824 -3.224 -54.801 1.00 87.62 162 ARG A O 1
ATOM 1155 N N . PHE A 1 163 ? 48.530 -5.427 -54.394 1.00 92.44 163 PHE A N 1
ATOM 1156 C CA . PHE A 1 163 ? 49.175 -5.435 -53.096 1.00 92.44 163 PHE A CA 1
ATOM 1157 C C . PHE A 1 163 ? 50.684 -5.525 -53.276 1.00 92.44 163 PHE A C 1
ATOM 1159 O O . PHE A 1 163 ? 51.162 -6.327 -54.079 1.00 92.44 163 PHE A O 1
ATOM 1166 N N . TYR A 1 164 ? 51.405 -4.727 -52.498 1.00 93.38 164 TYR A N 1
ATOM 1167 C CA . TYR A 1 164 ? 52.851 -4.784 -52.348 1.00 93.38 164 TYR A CA 1
ATOM 1168 C C . TYR A 1 164 ? 53.176 -4.796 -50.859 1.00 93.38 164 TYR A C 1
ATOM 1170 O O . TYR A 1 164 ? 52.854 -3.843 -50.153 1.00 93.38 164 TYR A O 1
ATOM 1178 N N . GLY A 1 165 ? 53.811 -5.861 -50.382 1.00 95.38 165 GLY A N 1
ATOM 1179 C CA . GLY A 1 165 ? 54.225 -6.034 -48.996 1.00 95.38 165 GLY A CA 1
ATOM 1180 C C . GLY A 1 165 ? 55.729 -6.248 -48.889 1.00 95.38 165 GLY A C 1
ATOM 1181 O O . GLY A 1 165 ? 56.319 -6.977 -49.684 1.00 95.38 165 GLY A O 1
ATOM 1182 N N . PHE A 1 166 ? 56.339 -5.624 -47.889 1.00 95.56 166 PHE A N 1
ATOM 1183 C CA . PHE A 1 166 ? 57.760 -5.713 -47.582 1.00 95.56 166 PHE A CA 1
ATOM 1184 C C . PHE A 1 166 ? 57.941 -6.402 -46.229 1.00 95.56 166 PHE A C 1
ATOM 1186 O O . PHE A 1 166 ? 57.428 -5.926 -45.217 1.00 95.56 166 PHE A O 1
ATOM 1193 N N . ALA A 1 167 ? 58.674 -7.509 -46.196 1.00 94.88 167 ALA A N 1
ATOM 1194 C CA . ALA A 1 167 ? 58.989 -8.257 -44.980 1.00 94.88 167 ALA A CA 1
ATOM 1195 C C . ALA A 1 167 ? 60.489 -8.555 -44.928 1.00 94.88 167 ALA A C 1
ATOM 1197 O O . ALA A 1 167 ? 61.147 -8.561 -45.961 1.00 94.88 167 ALA A O 1
ATOM 1198 N N . LEU A 1 168 ? 61.050 -8.799 -43.746 1.00 93.50 168 LEU A N 1
ATOM 1199 C CA . LEU A 1 168 ? 62.422 -9.301 -43.660 1.00 93.50 168 LEU A CA 1
ATOM 1200 C C . LEU A 1 168 ? 62.449 -10.816 -43.884 1.00 93.50 168 LEU A C 1
ATOM 1202 O O . LEU A 1 168 ? 61.494 -11.521 -43.550 1.00 93.50 168 LEU A O 1
ATOM 1206 N N . SER A 1 169 ? 63.560 -11.321 -44.411 1.00 91.56 169 SER A N 1
ATOM 1207 C CA . SER A 1 169 ? 63.880 -12.745 -44.367 1.00 91.56 169 SER A CA 1
ATOM 1208 C C . SER A 1 169 ? 63.908 -13.251 -42.920 1.00 91.56 169 SER A C 1
ATOM 1210 O O . SER A 1 169 ? 64.035 -12.482 -41.965 1.00 91.56 169 SER A O 1
ATOM 1212 N N . SER A 1 170 ? 63.799 -14.567 -42.728 1.00 89.81 170 SER A N 1
ATOM 1213 C CA . SER A 1 170 ? 63.738 -15.174 -41.388 1.00 89.81 170 SER A CA 1
ATOM 1214 C C . SER A 1 170 ? 64.960 -14.879 -40.509 1.00 89.81 170 SER A C 1
ATOM 1216 O O . SER A 1 170 ? 64.872 -14.944 -39.288 1.00 89.81 170 SER A O 1
ATOM 1218 N N . ASP A 1 171 ? 66.102 -14.582 -41.126 1.00 91.44 171 ASP A N 1
ATOM 1219 C CA . ASP A 1 171 ? 67.362 -14.201 -40.483 1.00 91.44 171 ASP A CA 1
ATOM 1220 C C . ASP A 1 171 ? 67.571 -12.674 -40.410 1.00 91.44 171 ASP A C 1
ATOM 1222 O O . ASP A 1 171 ? 68.587 -12.217 -39.890 1.00 91.44 171 ASP A O 1
ATOM 1226 N N . GLY A 1 172 ? 66.621 -11.876 -40.907 1.00 88.69 172 GLY A N 1
ATOM 1227 C CA . GLY A 1 172 ? 66.650 -10.415 -40.856 1.00 88.69 172 GLY A CA 1
ATOM 1228 C C . GLY A 1 172 ? 67.641 -9.750 -41.813 1.00 88.69 172 GLY A C 1
ATOM 1229 O O . GLY A 1 172 ? 67.837 -8.538 -41.723 1.00 88.69 172 GLY A O 1
ATOM 1230 N N . SER A 1 173 ? 68.291 -10.517 -42.690 1.00 91.31 173 SER A N 1
ATOM 1231 C CA . SER A 1 173 ? 69.396 -10.038 -43.525 1.00 91.31 173 SER A CA 1
ATOM 1232 C C . SER A 1 173 ? 68.938 -9.423 -44.851 1.00 91.31 173 SER A C 1
ATOM 1234 O O . SER A 1 173 ? 69.631 -8.562 -45.395 1.00 91.31 173 SER A O 1
ATOM 1236 N N . GLU A 1 174 ? 67.756 -9.802 -45.342 1.00 93.12 174 GLU A N 1
ATOM 1237 C CA . GLU A 1 174 ? 67.221 -9.364 -46.629 1.00 93.12 174 GLU A CA 1
ATOM 1238 C C . GLU A 1 174 ? 65.818 -8.769 -46.493 1.00 93.12 174 GLU A C 1
ATOM 1240 O O . GLU A 1 174 ? 64.992 -9.240 -45.712 1.00 93.12 174 GLU A O 1
ATOM 1245 N N . LEU A 1 175 ? 65.528 -7.745 -47.301 1.00 93.12 175 LEU A N 1
ATOM 1246 C CA . LEU A 1 175 ? 64.176 -7.227 -47.492 1.00 93.12 175 LEU A CA 1
ATOM 1247 C C . LEU A 1 175 ? 63.508 -7.985 -48.645 1.00 93.12 175 LEU A C 1
ATOM 1249 O O . LEU A 1 175 ? 63.904 -7.852 -49.802 1.00 93.12 175 LEU A O 1
ATOM 1253 N N . LEU A 1 176 ? 62.480 -8.759 -48.323 1.00 94.38 176 LEU A N 1
ATOM 1254 C CA . LEU A 1 176 ? 61.665 -9.527 -49.253 1.00 94.38 176 LEU A CA 1
ATOM 1255 C C . LEU A 1 176 ? 60.444 -8.716 -49.693 1.00 94.38 176 LEU A C 1
ATOM 1257 O O . LEU A 1 176 ? 59.766 -8.095 -48.872 1.00 94.38 176 LEU A O 1
ATOM 1261 N N . VAL A 1 177 ? 60.137 -8.767 -50.990 1.00 94.31 177 VAL A N 1
ATOM 1262 C CA . VAL A 1 177 ? 58.941 -8.153 -51.581 1.00 94.31 177 VAL A CA 1
ATOM 1263 C C . VAL A 1 177 ? 57.952 -9.247 -51.961 1.00 94.31 177 VAL A C 1
ATOM 1265 O O . VAL A 1 177 ? 58.303 -10.192 -52.662 1.00 94.31 177 VAL A O 1
ATOM 1268 N N . THR A 1 178 ? 56.708 -9.109 -51.515 1.00 94.25 178 THR A N 1
ATOM 1269 C CA . THR A 1 178 ? 55.571 -9.916 -51.966 1.00 94.25 178 THR A CA 1
ATOM 1270 C C . THR A 1 178 ? 54.599 -9.017 -52.706 1.00 94.25 178 THR A C 1
ATOM 1272 O O . THR A 1 178 ? 54.189 -7.985 -52.180 1.00 94.25 178 THR A O 1
ATOM 1275 N N . GLU A 1 179 ? 54.202 -9.411 -53.910 1.00 93.12 179 GLU A N 1
ATOM 1276 C CA . GLU A 1 179 ? 53.231 -8.664 -54.701 1.00 93.12 179 GLU A CA 1
ATOM 1277 C C . GLU A 1 179 ? 52.190 -9.574 -55.351 1.00 93.12 179 GLU A C 1
ATOM 1279 O O . GLU A 1 179 ? 52.457 -10.736 -55.663 1.00 93.12 179 GLU A O 1
ATOM 1284 N N . GLY A 1 180 ? 50.991 -9.043 -55.583 1.00 90.00 180 GLY A N 1
ATOM 1285 C CA . GLY A 1 180 ? 49.965 -9.749 -56.344 1.00 90.00 180 GLY A CA 1
ATOM 1286 C C . GLY A 1 180 ? 48.564 -9.168 -56.193 1.00 90.00 180 GLY A C 1
ATOM 1287 O O . GLY A 1 180 ? 48.355 -8.159 -55.520 1.00 90.00 180 GLY A O 1
ATOM 1288 N N . ARG A 1 181 ? 47.604 -9.801 -56.877 1.00 85.56 181 ARG A N 1
ATOM 1289 C CA . ARG A 1 181 ? 46.184 -9.392 -56.909 1.00 85.56 181 ARG A CA 1
ATOM 1290 C C . ARG A 1 181 ? 45.219 -10.523 -56.555 1.00 85.56 181 ARG A C 1
ATOM 1292 O O . ARG A 1 181 ? 44.180 -10.272 -55.961 1.00 85.56 181 ARG A O 1
ATOM 1299 N N . ASP A 1 182 ? 45.589 -11.762 -56.875 1.00 80.62 182 ASP A N 1
ATOM 1300 C CA . ASP A 1 182 ? 44.678 -12.915 -56.848 1.00 80.62 182 ASP A CA 1
ATOM 1301 C C . ASP A 1 182 ? 44.907 -13.860 -55.654 1.00 80.62 182 ASP A C 1
ATOM 1303 O O . ASP A 1 182 ? 44.500 -15.021 -55.679 1.00 80.62 182 ASP A O 1
ATOM 1307 N N . ALA A 1 183 ? 45.564 -13.371 -54.599 1.00 83.94 183 ALA A N 1
ATOM 1308 C CA . ALA A 1 183 ? 45.831 -14.117 -53.373 1.00 83.94 183 ALA A CA 1
ATOM 1309 C C . ALA A 1 183 ? 45.337 -13.355 -52.135 1.00 83.94 183 ALA A C 1
ATOM 1311 O O . ALA A 1 183 ? 45.092 -12.150 -52.177 1.00 83.94 183 ALA A O 1
ATOM 1312 N N . ASN A 1 184 ? 45.194 -14.070 -51.019 1.00 86.12 184 ASN A N 1
ATOM 1313 C CA . ASN A 1 184 ? 44.897 -13.452 -49.733 1.00 86.12 184 ASN A CA 1
ATOM 1314 C C . ASN A 1 184 ? 46.198 -12.911 -49.136 1.00 86.12 184 ASN A C 1
ATOM 1316 O O . ASN A 1 184 ? 47.110 -13.687 -48.858 1.00 86.12 184 ASN A O 1
ATOM 1320 N N . PHE A 1 185 ? 46.261 -11.602 -48.910 1.00 89.25 185 PHE A N 1
ATOM 1321 C CA . PHE A 1 185 ? 47.386 -10.953 -48.244 1.00 89.25 185 PHE A CA 1
ATOM 1322 C C . PHE A 1 185 ? 46.933 -10.446 -46.878 1.00 89.25 185 PHE A C 1
ATOM 1324 O O . PHE A 1 185 ? 46.001 -9.647 -46.789 1.00 89.25 185 PHE A O 1
ATOM 1331 N N . ASN A 1 186 ? 47.581 -10.906 -45.811 1.00 90.44 186 ASN A N 1
ATOM 1332 C CA . ASN A 1 186 ? 47.387 -10.340 -44.484 1.00 90.44 186 ASN A CA 1
ATOM 1333 C C . ASN A 1 186 ? 48.428 -9.239 -44.265 1.00 90.44 186 ASN A C 1
ATOM 1335 O O . ASN A 1 186 ? 49.622 -9.506 -44.198 1.00 90.44 186 ASN A O 1
ATOM 1339 N N . ALA A 1 187 ? 47.973 -7.993 -44.147 1.00 89.94 187 ALA A N 1
ATOM 1340 C CA . ALA A 1 187 ? 48.843 -6.829 -43.993 1.00 89.94 187 ALA A CA 1
ATOM 1341 C C . ALA A 1 187 ? 49.772 -6.907 -42.764 1.00 89.94 187 ALA A C 1
ATOM 1343 O O . ALA A 1 187 ? 50.847 -6.316 -42.785 1.00 89.94 187 ALA A O 1
ATOM 1344 N N . GLN A 1 188 ? 49.376 -7.646 -41.719 1.00 93.38 188 GLN A N 1
ATOM 1345 C CA . GLN A 1 188 ? 50.176 -7.843 -40.501 1.00 93.38 188 GLN A CA 1
ATOM 1346 C C . GLN A 1 188 ? 51.417 -8.719 -40.719 1.00 93.38 188 GLN A C 1
ATOM 1348 O O . GLN A 1 188 ? 52.325 -8.701 -39.893 1.00 93.38 188 GLN A O 1
ATOM 1353 N N . ASP A 1 189 ? 51.478 -9.462 -41.825 1.00 92.81 189 ASP A N 1
ATOM 1354 C CA . ASP A 1 189 ? 52.625 -10.313 -42.153 1.00 92.81 189 ASP A CA 1
ATOM 1355 C C . ASP A 1 189 ? 53.799 -9.491 -42.731 1.00 92.81 189 ASP A C 1
ATOM 1357 O O . ASP A 1 189 ? 54.882 -10.024 -42.973 1.00 92.81 189 ASP A O 1
ATOM 1361 N N . PHE A 1 190 ? 53.599 -8.186 -42.954 1.00 94.94 190 PHE A N 1
ATOM 1362 C CA . PHE A 1 190 ? 54.550 -7.291 -43.606 1.00 94.94 190 PHE A CA 1
ATOM 1363 C C . PHE A 1 190 ? 54.912 -6.111 -42.697 1.00 94.94 190 PHE A C 1
ATOM 1365 O O . PHE A 1 190 ? 54.069 -5.548 -42.005 1.00 94.94 190 PHE A O 1
ATOM 1372 N N . LEU A 1 191 ? 56.178 -5.694 -42.739 1.00 93.12 191 LEU A N 1
ATOM 1373 C CA . LEU A 1 191 ? 56.685 -4.525 -42.009 1.00 93.12 191 LEU A CA 1
ATOM 1374 C C . LEU A 1 191 ? 56.155 -3.214 -42.592 1.00 93.12 191 LEU A C 1
ATOM 1376 O O . LEU A 1 191 ? 55.918 -2.249 -41.869 1.00 93.12 191 LEU A O 1
ATOM 1380 N N . ALA A 1 192 ? 55.991 -3.183 -43.911 1.00 92.94 192 ALA A N 1
ATOM 1381 C CA . ALA A 1 192 ? 55.359 -2.099 -44.638 1.00 92.94 192 ALA A CA 1
ATOM 1382 C C . ALA A 1 192 ? 54.586 -2.685 -45.814 1.00 92.94 192 ALA A C 1
ATOM 1384 O O . ALA A 1 192 ? 54.991 -3.690 -46.396 1.00 92.94 192 ALA A O 1
ATOM 1385 N N . TRP A 1 193 ? 53.488 -2.046 -46.189 1.00 93.69 193 TRP A N 1
ATOM 1386 C CA . TRP A 1 193 ? 52.712 -2.444 -47.352 1.00 93.69 193 TRP A CA 1
ATOM 1387 C C . TRP A 1 193 ? 52.087 -1.224 -48.015 1.00 93.69 193 TRP A C 1
ATOM 1389 O O . TRP A 1 193 ? 51.930 -0.169 -47.400 1.00 93.69 193 TRP A O 1
ATOM 1399 N N . THR A 1 194 ? 51.738 -1.374 -49.284 1.00 90.31 194 THR A N 1
ATOM 1400 C CA . THR A 1 194 ? 50.966 -0.385 -50.028 1.00 90.31 194 THR A CA 1
ATOM 1401 C C . THR A 1 194 ? 50.039 -1.069 -51.026 1.00 90.31 194 THR A C 1
ATOM 1403 O O . THR A 1 194 ? 50.259 -2.212 -51.435 1.00 90.31 194 THR A O 1
ATOM 1406 N N . LEU A 1 195 ? 48.987 -0.352 -51.408 1.00 88.25 195 LEU A N 1
ATOM 1407 C CA . LEU A 1 195 ? 48.137 -0.680 -52.543 1.00 88.25 195 LEU A CA 1
ATOM 1408 C C . LEU A 1 195 ? 48.444 0.332 -53.639 1.00 88.25 195 LEU A C 1
ATOM 1410 O O . LEU A 1 195 ? 48.401 1.538 -53.400 1.00 88.25 195 LEU A O 1
ATOM 1414 N N . ALA A 1 196 ? 48.752 -0.156 -54.831 1.00 80.19 196 ALA A N 1
ATOM 1415 C CA . ALA A 1 196 ? 49.018 0.689 -55.986 1.00 80.19 196 ALA A CA 1
ATOM 1416 C C . ALA A 1 196 ? 48.235 0.197 -57.205 1.00 80.19 196 ALA A C 1
ATOM 1418 O O . ALA A 1 196 ? 47.653 -0.885 -57.187 1.00 80.19 196 ALA A O 1
ATOM 1419 N N . GLU A 1 197 ? 48.270 0.999 -58.269 1.00 78.56 197 GLU A N 1
ATOM 1420 C CA . GLU A 1 197 ? 47.580 0.779 -59.544 1.00 78.56 197 GLU A CA 1
ATOM 1421 C C . GLU A 1 197 ? 46.048 0.901 -59.469 1.00 78.56 197 GLU A C 1
ATOM 1423 O O . GLU A 1 197 ? 45.351 0.064 -58.900 1.00 78.56 197 GLU A O 1
ATOM 1428 N N . GLY A 1 198 ? 45.510 1.956 -60.088 1.00 74.81 198 GLY A N 1
ATOM 1429 C CA . GLY A 1 198 ? 44.067 2.229 -60.116 1.00 74.81 198 GLY A CA 1
ATOM 1430 C C . GLY A 1 198 ? 43.497 2.787 -58.808 1.00 74.81 198 GLY A C 1
ATOM 1431 O O . GLY A 1 198 ? 42.309 3.052 -58.743 1.00 74.81 198 GLY A O 1
ATOM 1432 N N . VAL A 1 199 ? 44.316 2.971 -57.769 1.00 79.94 199 VAL A N 1
ATOM 1433 C CA . VAL A 1 199 ? 43.924 3.653 -56.529 1.00 79.94 199 VAL A CA 1
ATOM 1434 C C . VAL A 1 199 ? 45.037 4.610 -56.125 1.00 79.94 199 VAL A C 1
ATOM 1436 O O . VAL A 1 199 ? 46.205 4.221 -56.077 1.00 79.94 199 VAL A O 1
ATOM 1439 N N . THR A 1 200 ? 44.676 5.855 -55.832 1.00 82.19 200 THR A N 1
ATOM 1440 C CA . THR A 1 200 ? 45.571 6.871 -55.272 1.00 82.19 200 THR A CA 1
ATOM 1441 C C . THR A 1 200 ? 45.012 7.344 -53.941 1.00 82.19 200 THR A C 1
ATOM 1443 O O . THR A 1 200 ? 43.814 7.594 -53.815 1.00 82.19 200 THR A O 1
ATOM 1446 N N . PHE A 1 201 ? 45.887 7.481 -52.950 1.00 85.06 201 PHE A N 1
ATOM 1447 C CA . PHE A 1 201 ? 45.538 7.998 -51.634 1.00 85.06 201 PHE A CA 1
ATOM 1448 C C . PHE A 1 201 ? 46.122 9.398 -51.472 1.00 85.06 201 PHE A C 1
ATOM 1450 O O . PHE A 1 201 ? 47.301 9.616 -51.756 1.00 85.06 201 PHE A O 1
ATOM 1457 N N . ALA A 1 202 ? 45.310 10.334 -50.996 1.00 87.56 202 ALA A N 1
ATOM 1458 C CA . ALA A 1 202 ? 45.738 11.682 -50.658 1.00 87.56 202 ALA A CA 1
ATOM 1459 C C . ALA A 1 202 ? 45.319 12.026 -49.227 1.00 87.56 202 ALA A C 1
ATOM 1461 O O . ALA A 1 202 ? 44.325 11.519 -48.712 1.00 87.56 202 ALA A O 1
ATOM 1462 N N . LEU A 1 203 ? 46.097 12.893 -48.580 1.00 87.75 203 LEU A N 1
ATOM 1463 C CA . LEU A 1 203 ? 45.749 13.468 -47.286 1.00 87.75 203 LEU A CA 1
ATOM 1464 C C . LEU A 1 203 ? 45.493 14.958 -47.473 1.00 87.75 203 LEU A C 1
ATOM 1466 O O . LEU A 1 203 ? 46.427 15.736 -47.673 1.00 87.75 203 LEU A O 1
ATOM 1470 N N . HIS A 1 204 ? 44.232 15.359 -47.372 1.00 87.88 204 HIS A N 1
ATOM 1471 C CA . HIS A 1 2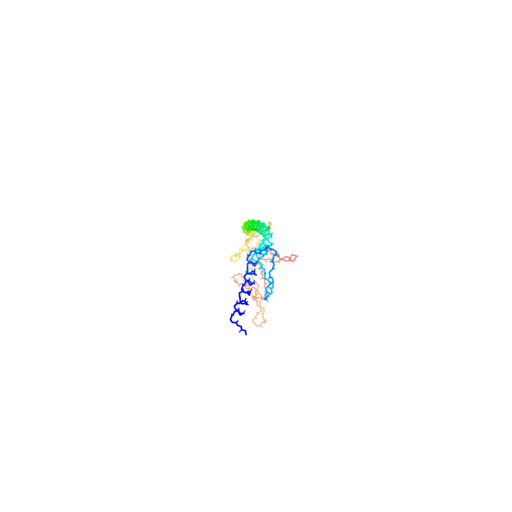04 ? 43.825 16.756 -47.425 1.00 87.88 204 HIS A CA 1
ATOM 1472 C C . HIS A 1 204 ? 43.320 17.165 -46.046 1.00 87.88 204 HIS A C 1
ATOM 1474 O O . HIS A 1 204 ? 42.310 16.665 -45.575 1.00 87.88 204 HIS A O 1
ATOM 1480 N N . GLN A 1 205 ? 44.057 18.041 -45.353 1.00 88.50 205 GLN A N 1
ATOM 1481 C CA . GLN A 1 205 ? 43.680 18.529 -44.014 1.00 88.50 205 GLN A CA 1
ATOM 1482 C C . GLN A 1 205 ? 43.367 17.402 -43.005 1.00 88.50 205 GLN A C 1
ATOM 1484 O O . GLN A 1 205 ? 42.414 17.489 -42.237 1.00 88.50 205 GLN A O 1
ATOM 1489 N N . ASN A 1 206 ? 44.188 16.344 -42.997 1.00 88.06 206 ASN A N 1
ATOM 1490 C CA . ASN A 1 206 ? 44.005 15.144 -42.167 1.00 88.06 206 ASN A CA 1
ATOM 1491 C C . ASN A 1 206 ? 42.780 14.271 -42.532 1.00 88.06 206 ASN A C 1
ATOM 1493 O O . ASN A 1 206 ? 42.441 13.357 -41.784 1.00 88.06 206 ASN A O 1
ATOM 1497 N N . ALA A 1 207 ? 42.145 14.507 -43.683 1.00 79.00 207 ALA A N 1
ATOM 1498 C CA . ALA A 1 207 ? 41.182 13.593 -44.285 1.00 79.00 207 ALA A CA 1
ATOM 1499 C C . ALA A 1 207 ? 41.884 12.674 -45.295 1.00 79.00 207 ALA A C 1
ATOM 1501 O O . ALA A 1 207 ? 42.626 13.151 -46.156 1.00 79.00 207 ALA A O 1
ATOM 1502 N N . LEU A 1 208 ? 41.654 11.362 -45.182 1.00 84.38 208 LEU A N 1
ATOM 1503 C CA . LEU A 1 208 ? 42.082 10.386 -46.182 1.00 84.38 208 LEU A CA 1
ATOM 1504 C C . LEU A 1 208 ? 41.103 10.412 -47.355 1.00 84.38 208 LEU A C 1
ATOM 1506 O O . LEU A 1 208 ? 39.947 10.021 -47.213 1.00 84.38 208 LEU A O 1
ATOM 1510 N N . GLU A 1 209 ? 41.589 10.833 -48.512 1.00 83.38 209 GLU A N 1
ATOM 1511 C CA . GLU A 1 209 ? 40.860 10.783 -49.770 1.00 83.38 209 GLU A CA 1
ATOM 1512 C C . GLU A 1 209 ? 41.375 9.623 -50.618 1.00 83.38 209 GLU A C 1
ATOM 1514 O O . GLU A 1 209 ? 42.583 9.417 -50.754 1.00 83.38 209 GLU A O 1
ATOM 1519 N N . VAL A 1 210 ? 40.443 8.867 -51.198 1.00 80.50 210 VAL A N 1
ATOM 1520 C CA . VAL A 1 210 ? 40.737 7.783 -52.137 1.00 80.50 210 VAL A CA 1
ATOM 1521 C C . VAL A 1 210 ? 40.218 8.193 -53.506 1.00 80.50 210 VAL A C 1
ATOM 1523 O O . VAL A 1 210 ? 39.027 8.457 -53.667 1.00 80.50 210 VAL A O 1
ATOM 1526 N N . GLN A 1 211 ? 41.110 8.241 -54.489 1.00 75.44 211 GLN A N 1
ATOM 1527 C CA . GLN A 1 211 ? 40.792 8.516 -55.887 1.00 75.44 211 GLN A CA 1
ATOM 1528 C C . GLN A 1 211 ? 41.025 7.244 -56.710 1.00 75.44 211 GLN A C 1
ATOM 1530 O O . GLN A 1 211 ? 42.021 6.547 -56.496 1.00 75.44 211 GLN A O 1
ATOM 1535 N N . LEU A 1 212 ? 40.089 6.931 -57.608 1.00 70.94 212 LEU A N 1
ATOM 1536 C CA . LEU A 1 212 ? 40.077 5.738 -58.466 1.00 70.94 212 LEU A CA 1
ATOM 1537 C C . LEU A 1 212 ? 40.319 6.124 -59.925 1.00 70.94 212 LEU A C 1
ATOM 1539 O O . LEU A 1 212 ? 39.771 7.177 -60.327 1.00 70.94 212 LEU A O 1
#